Protein AF-A0A930YQ70-F1 (afdb_monomer_lite)

InterPro domains:
  IPR002477 Peptidoglycan binding-like [PF01471] (186-241)
  IPR036365 PGBD-like superfamily [SSF47090] (185-242)
  IPR036366 PGBD superfamily [G3DSA:1.10.101.10] (165-246)

Structure (mmCIF, N/CA/C/O backbone):
data_AF-A0A930YQ70-F1
#
_entry.id   AF-A0A930YQ70-F1
#
loop_
_atom_site.group_PDB
_atom_site.id
_atom_site.type_symbol
_atom_site.label_atom_id
_atom_site.label_alt_id
_atom_site.label_comp_id
_atom_site.label_asym_id
_atom_site.label_entity_id
_atom_site.label_seq_id
_atom_site.pdbx_PDB_ins_code
_atom_site.Cartn_x
_atom_site.Cartn_y
_atom_site.Cartn_z
_atom_site.occupancy
_atom_site.B_iso_or_equiv
_atom_site.auth_seq_id
_atom_site.auth_comp_id
_atom_site.auth_asym_id
_atom_site.auth_atom_id
_atom_site.pdbx_PDB_model_num
ATOM 1 N N . MET A 1 1 ? 47.018 10.222 -18.908 1.00 46.91 1 MET A N 1
ATOM 2 C CA . MET A 1 1 ? 46.097 10.939 -19.815 1.00 46.91 1 MET A CA 1
ATOM 3 C C . MET A 1 1 ? 45.373 11.990 -18.992 1.00 46.91 1 MET A C 1
ATOM 5 O O . MET A 1 1 ? 44.700 11.629 -18.038 1.00 46.91 1 MET A O 1
ATOM 9 N N . ARG A 1 2 ? 45.636 13.272 -19.270 1.00 40.91 2 ARG A N 1
ATOM 10 C CA . ARG A 1 2 ? 45.010 14.431 -18.616 1.00 40.91 2 ARG A CA 1
ATOM 11 C C . ARG A 1 2 ? 43.714 14.752 -19.357 1.00 40.91 2 ARG A C 1
ATOM 13 O O . ARG A 1 2 ? 43.752 14.833 -20.580 1.00 40.91 2 ARG A O 1
ATOM 20 N N . TRP A 1 3 ? 42.620 14.936 -18.628 1.00 45.03 3 TRP A N 1
ATOM 21 C CA . TRP A 1 3 ? 41.373 15.475 -19.163 1.00 45.03 3 TRP A CA 1
ATOM 22 C C . TRP A 1 3 ? 41.159 16.860 -18.563 1.00 45.03 3 TRP A C 1
ATOM 24 O O . TRP A 1 3 ? 41.039 17.005 -17.348 1.00 45.03 3 TRP A O 1
ATOM 34 N N . ASP A 1 4 ? 41.184 17.864 -19.436 1.00 54.84 4 ASP A N 1
ATOM 35 C CA . ASP A 1 4 ? 40.841 19.246 -19.127 1.00 54.84 4 ASP A CA 1
ATOM 36 C C . ASP A 1 4 ? 39.318 19.413 -19.106 1.00 54.84 4 ASP A C 1
ATOM 38 O O . ASP A 1 4 ? 38.607 18.971 -20.008 1.00 54.84 4 ASP A O 1
ATOM 42 N N . ALA A 1 5 ? 38.832 20.092 -18.070 1.00 49.44 5 ALA A N 1
ATOM 43 C CA . ALA A 1 5 ? 37.449 20.505 -17.898 1.00 49.44 5 ALA A CA 1
ATOM 44 C C . ALA A 1 5 ? 37.281 21.976 -18.305 1.00 49.44 5 ALA A C 1
ATOM 46 O O . ALA A 1 5 ? 37.883 22.833 -17.665 1.00 49.44 5 ALA A O 1
ATOM 47 N N . ARG A 1 6 ? 36.436 22.264 -19.308 1.00 51.97 6 ARG A N 1
ATOM 48 C CA . ARG A 1 6 ? 35.673 23.517 -19.559 1.00 51.97 6 ARG A CA 1
ATOM 49 C C . ARG A 1 6 ? 34.556 23.117 -20.540 1.00 51.97 6 ARG A C 1
ATOM 51 O O . ARG A 1 6 ? 34.864 22.496 -21.542 1.00 51.97 6 ARG A O 1
ATOM 58 N N . GLY A 1 7 ? 33.259 23.333 -20.361 1.00 39.34 7 GLY A N 1
ATOM 59 C CA . GLY A 1 7 ? 32.520 24.352 -19.635 1.00 39.34 7 GLY A CA 1
ATOM 60 C C . GLY A 1 7 ? 31.593 25.025 -20.650 1.00 39.34 7 GLY A C 1
ATOM 61 O O . GLY A 1 7 ? 32.061 25.828 -21.451 1.00 39.34 7 GLY A O 1
ATOM 62 N N . THR A 1 8 ? 30.295 24.709 -20.651 1.00 48.12 8 THR A N 1
ATOM 63 C CA . THR A 1 8 ? 29.261 25.597 -21.211 1.00 48.12 8 THR A CA 1
ATOM 64 C C . THR A 1 8 ? 27.931 25.320 -20.515 1.00 48.12 8 THR A C 1
ATOM 66 O O . THR A 1 8 ? 27.306 24.283 -20.703 1.00 48.12 8 THR A O 1
ATOM 69 N N . ILE A 1 9 ? 27.547 26.261 -19.657 1.00 42.97 9 ILE A N 1
ATOM 70 C CA . ILE A 1 9 ? 26.255 26.339 -18.981 1.00 42.97 9 ILE A CA 1
ATOM 71 C C . ILE A 1 9 ? 25.262 26.911 -19.997 1.00 42.97 9 ILE A C 1
ATOM 73 O O . ILE A 1 9 ? 25.438 28.043 -20.445 1.00 42.97 9 ILE A O 1
ATOM 77 N N . ALA A 1 10 ? 24.227 26.151 -20.350 1.00 44.50 10 ALA A N 1
ATOM 78 C CA . ALA A 1 10 ? 23.062 26.661 -21.065 1.00 44.50 10 ALA A CA 1
ATOM 79 C C . ALA A 1 10 ? 21.872 26.681 -20.097 1.00 44.50 10 ALA A C 1
ATOM 81 O O . ALA A 1 10 ? 21.291 25.647 -19.777 1.00 44.50 10 ALA A O 1
ATOM 82 N N . LEU A 1 11 ? 21.540 27.875 -19.603 1.00 45.81 11 LEU A N 1
ATOM 83 C CA . LEU A 1 11 ? 20.306 28.143 -18.869 1.00 45.81 11 LEU A CA 1
ATOM 84 C C . LEU A 1 11 ? 19.150 28.205 -19.873 1.00 45.81 11 LEU A C 1
ATOM 86 O O . LEU A 1 11 ? 18.985 29.203 -20.570 1.00 45.81 11 LEU A O 1
ATOM 90 N N . LEU A 1 12 ? 18.345 27.145 -19.938 1.00 43.00 12 LEU A N 1
ATOM 91 C CA . LEU A 1 12 ? 17.039 27.172 -20.592 1.00 43.00 12 LEU A CA 1
ATOM 92 C C . LEU A 1 12 ? 15.960 27.371 -19.528 1.00 43.00 12 LEU A C 1
ATOM 94 O O . LEU A 1 12 ? 15.544 26.443 -18.838 1.00 43.00 12 LEU A O 1
ATOM 98 N N . VAL A 1 13 ? 15.516 28.621 -19.410 1.00 46.00 13 VAL A N 1
ATOM 99 C CA . VAL A 1 13 ? 14.302 29.009 -18.692 1.00 46.00 13 VAL A CA 1
ATOM 100 C C . VAL A 1 13 ? 13.112 28.471 -19.484 1.00 46.00 13 VAL A C 1
ATOM 102 O O . VAL A 1 13 ? 12.793 28.987 -20.551 1.00 46.00 13 VAL A O 1
ATOM 105 N N . SER A 1 14 ? 12.463 27.427 -18.969 1.00 51.41 14 SER A N 1
ATOM 106 C CA . SER A 1 14 ? 11.185 26.938 -19.492 1.00 51.41 14 SER A CA 1
ATOM 107 C C . SER A 1 14 ? 10.095 27.238 -18.471 1.00 51.41 14 SER A C 1
ATOM 109 O O . SER A 1 14 ? 9.998 26.587 -17.435 1.00 51.41 14 SER A O 1
ATOM 111 N N . ALA A 1 15 ? 9.297 28.265 -18.760 1.00 47.62 15 ALA A N 1
ATOM 112 C CA . ALA A 1 15 ? 8.064 28.553 -18.047 1.00 47.62 15 ALA A CA 1
ATOM 113 C C . ALA A 1 15 ? 7.020 27.498 -18.433 1.00 47.62 15 ALA A C 1
ATOM 115 O O . ALA A 1 15 ? 6.545 27.478 -19.567 1.00 47.62 15 ALA A O 1
ATOM 116 N N . LEU A 1 16 ? 6.674 26.620 -17.492 1.00 43.03 16 LEU A N 1
ATOM 117 C CA . LEU A 1 16 ? 5.588 25.660 -17.649 1.00 43.03 16 LEU A CA 1
ATOM 118 C C . LEU A 1 16 ? 4.410 26.114 -16.787 1.00 43.03 16 LEU A C 1
ATOM 120 O O . LEU A 1 16 ? 4.391 25.963 -15.568 1.00 43.03 16 LEU A O 1
ATOM 124 N N . VAL A 1 17 ? 3.429 26.710 -17.463 1.00 50.06 17 VAL A N 1
ATOM 125 C CA . VAL A 1 17 ? 2.065 26.891 -16.965 1.00 50.06 17 VAL A CA 1
ATOM 126 C C . VAL A 1 17 ? 1.418 25.505 -16.977 1.00 50.06 17 VAL A C 1
ATOM 128 O O . VAL A 1 17 ? 0.970 25.027 -18.015 1.00 50.06 17 VAL A O 1
ATOM 131 N N . GLY A 1 18 ? 1.446 24.828 -15.831 1.00 36.41 18 GLY A N 1
ATOM 132 C CA . GLY A 1 18 ? 0.791 23.542 -15.608 1.00 36.41 18 GLY A CA 1
ATOM 133 C C . GLY A 1 18 ? -0.467 23.742 -14.776 1.00 36.41 18 GLY A C 1
ATOM 134 O O . GLY A 1 18 ? -0.393 24.019 -13.583 1.00 36.41 18 GLY A O 1
ATOM 135 N N . VAL A 1 19 ? -1.617 23.638 -15.431 1.00 42.19 19 VAL A N 1
ATOM 136 C CA . VAL A 1 19 ? -2.953 23.742 -14.844 1.00 42.19 19 VAL A CA 1
ATOM 137 C C . VAL A 1 19 ? -3.122 22.688 -13.745 1.00 42.19 19 VAL A C 1
ATOM 139 O O . VAL A 1 19 ? -3.002 21.490 -13.989 1.00 42.19 19 VAL A O 1
ATOM 142 N N . THR A 1 20 ? -3.418 23.138 -12.529 1.00 41.25 20 THR A N 1
ATOM 143 C CA . THR A 1 20 ? -3.820 22.295 -11.402 1.00 41.25 20 THR A CA 1
ATOM 144 C C . THR A 1 20 ? -5.144 21.599 -11.716 1.00 41.25 20 THR A C 1
ATOM 146 O O . THR A 1 20 ? -6.201 22.226 -11.676 1.00 41.25 20 THR A O 1
ATOM 149 N N . ALA A 1 21 ? -5.097 20.299 -11.992 1.00 43.12 21 ALA A N 1
ATOM 150 C CA . ALA A 1 21 ? -6.263 19.419 -11.989 1.00 43.12 21 ALA A CA 1
ATOM 151 C C . ALA A 1 21 ? -6.014 18.252 -11.023 1.00 43.12 21 ALA A C 1
ATOM 153 O O . ALA A 1 21 ? -5.932 17.094 -11.413 1.00 43.12 21 ALA A O 1
ATOM 154 N N . GLY A 1 22 ? -5.851 18.580 -9.740 1.00 32.97 22 GLY A N 1
ATOM 155 C CA . GLY A 1 22 ? -5.996 17.622 -8.650 1.00 32.97 22 GLY A CA 1
ATOM 156 C C . GLY A 1 22 ? -7.438 17.671 -8.167 1.00 32.97 22 GLY A C 1
ATOM 157 O O . GLY A 1 22 ? -7.793 18.540 -7.375 1.00 32.97 22 GLY A O 1
ATOM 158 N N . VAL A 1 23 ? -8.285 16.784 -8.685 1.00 33.97 23 VAL A N 1
ATOM 159 C CA . VAL A 1 23 ? -9.645 16.604 -8.169 1.00 33.97 23 VAL A CA 1
ATOM 160 C C . VAL A 1 23 ? -9.532 15.938 -6.802 1.00 33.97 23 VAL A C 1
ATOM 162 O O . VAL A 1 23 ? -9.259 14.745 -6.699 1.00 33.97 23 VAL A O 1
ATOM 165 N N . VAL A 1 24 ? -9.748 16.716 -5.744 1.00 36.84 24 VAL A N 1
ATOM 166 C CA . VAL A 1 24 ? -10.137 16.176 -4.441 1.00 36.84 24 VAL A CA 1
ATOM 167 C C . VAL A 1 24 ? -11.550 15.625 -4.613 1.00 36.84 24 VAL A C 1
ATOM 169 O O . VAL A 1 24 ? -12.506 16.386 -4.764 1.00 36.84 24 VAL A O 1
ATOM 172 N N . VAL A 1 25 ? -11.699 14.300 -4.630 1.00 43.16 25 VAL A N 1
ATOM 173 C CA . VAL A 1 25 ? -13.016 13.676 -4.476 1.00 43.16 25 VAL A CA 1
ATOM 174 C C . VAL A 1 25 ? -13.404 13.832 -3.013 1.00 43.16 25 VAL A C 1
ATOM 176 O O . VAL A 1 25 ? -12.947 13.098 -2.144 1.00 43.16 25 VAL A O 1
ATOM 179 N N . GLY A 1 26 ? -14.216 14.848 -2.750 1.00 48.53 26 GLY A N 1
ATOM 180 C CA . GLY A 1 26 ? -14.745 15.122 -1.426 1.00 48.53 26 GLY A CA 1
ATOM 181 C C . GLY A 1 26 ? -15.530 16.420 -1.404 1.00 48.53 26 GLY A C 1
ATOM 182 O O . GLY A 1 26 ? -15.103 17.343 -0.731 1.00 48.53 26 GLY A O 1
ATOM 183 N N . LEU A 1 27 ? -16.624 16.504 -2.173 1.00 38.38 27 LEU A N 1
ATOM 184 C CA . LEU A 1 27 ? -17.718 17.474 -1.999 1.00 38.38 27 LEU A CA 1
ATOM 185 C C . LEU A 1 27 ? -18.876 17.098 -2.940 1.00 38.38 27 LEU A C 1
ATOM 187 O O . LEU A 1 27 ? -18.885 17.445 -4.119 1.00 38.38 27 LEU A O 1
ATOM 191 N N . THR A 1 28 ? -19.873 16.380 -2.424 1.00 41.72 28 THR A N 1
ATOM 192 C CA . THR A 1 28 ? -21.192 16.286 -3.056 1.00 41.72 28 THR A CA 1
ATOM 193 C C . THR A 1 28 ? -21.934 17.595 -2.780 1.00 41.72 28 THR A C 1
ATOM 195 O O . THR A 1 28 ? -22.608 17.755 -1.765 1.00 41.72 28 THR A O 1
ATOM 198 N N . THR A 1 29 ? -21.778 18.584 -3.660 1.00 43.56 29 THR A N 1
ATOM 199 C CA . THR A 1 29 ? -22.620 19.783 -3.631 1.00 43.56 29 THR A CA 1
ATOM 200 C C . THR A 1 29 ? -24.026 19.399 -4.087 1.00 43.56 29 THR A C 1
ATOM 202 O O . THR A 1 29 ? -24.256 19.005 -5.229 1.00 43.56 29 THR A O 1
ATOM 205 N N . GLY A 1 30 ? -24.972 19.453 -3.149 1.00 36.38 30 GLY A N 1
ATOM 206 C CA . GLY A 1 30 ? -26.385 19.212 -3.406 1.00 36.38 30 GLY A CA 1
ATOM 207 C C . GLY A 1 30 ? -26.939 20.181 -4.449 1.00 36.38 30 GLY A C 1
ATOM 208 O O . GLY A 1 30 ? -26.676 21.384 -4.409 1.00 36.38 30 GLY A O 1
ATOM 209 N N . ALA A 1 31 ? -27.713 19.641 -5.387 1.00 49.72 31 ALA A N 1
ATOM 210 C CA . ALA A 1 31 ? -28.483 20.425 -6.337 1.00 49.72 31 ALA A CA 1
ATOM 211 C C . ALA A 1 31 ? -29.560 21.253 -5.603 1.00 49.72 31 ALA A C 1
ATOM 213 O O . ALA A 1 31 ? -30.239 20.720 -4.721 1.00 49.72 31 ALA A O 1
ATOM 214 N N . PRO A 1 32 ? -29.771 22.529 -5.971 1.00 57.25 32 PRO A N 1
ATOM 215 C CA . PRO A 1 32 ? -30.906 23.302 -5.500 1.00 57.25 32 PRO A CA 1
ATOM 216 C C . PRO A 1 32 ? -32.100 23.069 -6.435 1.00 57.25 32 PRO A C 1
ATOM 218 O O . PRO A 1 32 ? -32.040 23.407 -7.615 1.00 57.25 32 PRO A O 1
ATOM 221 N N . GLY A 1 33 ? -33.206 22.528 -5.922 1.00 46.25 33 GLY A N 1
ATOM 222 C CA . GLY A 1 33 ? -34.482 22.592 -6.639 1.00 46.25 33 GLY A CA 1
ATOM 223 C C . GLY A 1 33 ? -35.463 21.479 -6.305 1.00 46.25 33 GLY A C 1
ATOM 224 O O . GLY A 1 33 ? -35.326 20.365 -6.796 1.00 46.25 33 GLY A O 1
ATOM 225 N N . GLY A 1 34 ? -36.495 21.816 -5.530 1.00 44.81 34 GLY A N 1
ATOM 226 C CA . GLY A 1 34 ? -37.676 20.971 -5.349 1.00 44.81 34 GLY A CA 1
ATOM 227 C C . GLY A 1 34 ? -38.256 21.076 -3.948 1.00 44.81 34 GLY A C 1
ATOM 228 O O . GLY A 1 34 ? -38.038 20.202 -3.118 1.00 44.81 34 GLY A O 1
ATOM 229 N N . ALA A 1 35 ? -38.962 22.173 -3.673 1.00 52.91 35 ALA A N 1
ATOM 230 C CA . ALA A 1 35 ? -39.715 22.359 -2.443 1.00 52.91 35 ALA A CA 1
ATOM 231 C C . ALA A 1 35 ? -40.948 21.442 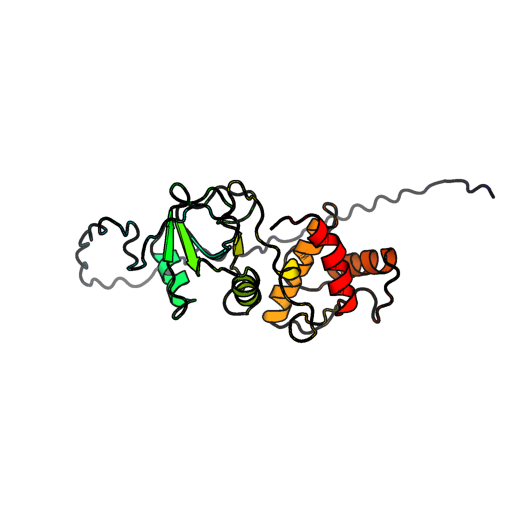-2.441 1.00 52.91 35 ALA A C 1
ATOM 233 O O . ALA A 1 35 ? -42.012 21.847 -2.894 1.00 52.91 35 ALA A O 1
ATOM 234 N N . ASP A 1 36 ? -40.800 20.233 -1.902 1.00 52.59 36 ASP A N 1
ATOM 235 C CA . ASP A 1 36 ? -41.924 19.407 -1.467 1.00 52.59 36 ASP A CA 1
ATOM 236 C C . ASP A 1 36 ? -41.884 19.263 0.056 1.00 52.59 36 ASP A C 1
ATOM 238 O O . ASP A 1 36 ? -41.048 18.574 0.641 1.00 52.59 36 ASP A O 1
ATOM 242 N N . ALA A 1 37 ? -42.817 19.956 0.707 1.00 63.81 37 ALA A N 1
ATOM 243 C CA . ALA A 1 37 ? -43.085 19.858 2.129 1.00 63.81 37 ALA A CA 1
ATOM 244 C C . ALA A 1 37 ? -43.528 18.429 2.481 1.00 63.81 37 ALA A C 1
ATOM 246 O O . ALA A 1 37 ? -44.681 18.050 2.256 1.00 63.81 37 ALA A O 1
ATOM 247 N N . ARG A 1 38 ? -42.631 17.617 3.054 1.00 50.16 38 ARG A N 1
ATOM 248 C CA . ARG A 1 38 ? -43.022 16.317 3.608 1.00 50.16 38 ARG A CA 1
ATOM 249 C C . ARG A 1 38 ? -42.170 15.887 4.802 1.00 50.16 38 ARG A C 1
ATOM 251 O O . ARG A 1 38 ? -41.101 15.319 4.650 1.00 50.16 38 ARG A O 1
ATOM 258 N N . LYS A 1 39 ? -42.793 16.079 5.971 1.00 46.78 39 LYS A N 1
ATOM 259 C CA . LYS A 1 39 ? -42.693 15.286 7.204 1.00 46.78 39 LYS A CA 1
ATOM 260 C C . LYS A 1 39 ? -41.295 15.224 7.828 1.00 46.78 39 LYS A C 1
ATOM 262 O O . LYS A 1 39 ? -40.519 14.339 7.495 1.00 46.78 39 LYS A O 1
ATOM 267 N N . ASP A 1 40 ? -41.057 16.112 8.795 1.00 54.78 40 ASP A N 1
ATOM 268 C CA . ASP A 1 40 ? -39.921 16.062 9.720 1.00 54.78 40 ASP A CA 1
ATOM 269 C C . ASP A 1 40 ? -39.745 14.636 10.268 1.00 54.78 40 ASP A C 1
ATOM 271 O O . ASP A 1 40 ? -40.578 14.178 11.066 1.00 54.78 40 ASP A O 1
ATOM 275 N N . PRO A 1 41 ? -38.699 13.893 9.861 1.00 56.59 41 PRO A N 1
ATOM 276 C CA . PRO A 1 41 ? -38.321 12.716 10.603 1.00 56.59 41 PRO A CA 1
ATOM 277 C C . PRO A 1 41 ? -37.742 13.244 11.908 1.00 56.59 41 PRO A C 1
ATOM 279 O O . PRO A 1 41 ? -36.707 13.904 11.927 1.00 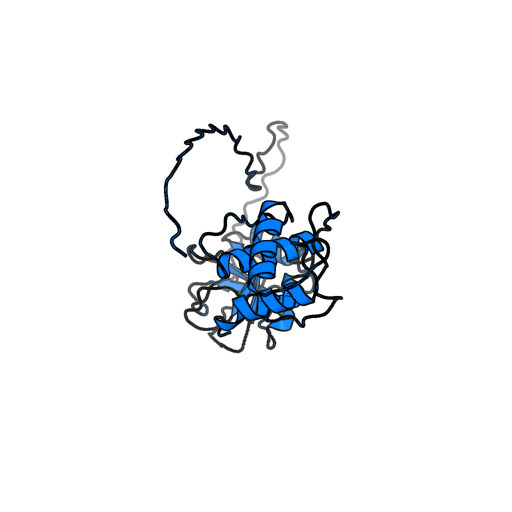56.59 41 PRO A O 1
ATOM 282 N N . SER A 1 42 ? -38.485 13.012 12.987 1.00 49.75 42 SER A N 1
ATOM 283 C CA . SER A 1 42 ? -38.061 13.242 14.359 1.00 49.75 42 SER A CA 1
ATOM 284 C C . SER A 1 42 ? -36.580 12.882 14.493 1.00 49.75 42 SER A C 1
ATOM 286 O O . SER A 1 42 ? -36.219 11.710 14.366 1.00 49.75 42 SER A O 1
ATOM 288 N N . SER A 1 43 ? -35.735 13.899 14.690 1.00 53.06 43 SER A N 1
ATOM 289 C CA . SER A 1 43 ? -34.335 13.760 15.084 1.00 53.06 43 SER A CA 1
ATOM 290 C C . SER A 1 43 ? -34.305 13.144 16.477 1.00 53.06 43 SER A C 1
ATOM 292 O O . SER A 1 43 ? -34.085 13.818 17.482 1.00 53.06 43 SER A O 1
ATOM 294 N N . GLY A 1 44 ? -34.607 11.850 16.544 1.00 54.03 44 GLY A N 1
ATOM 295 C CA . GLY A 1 44 ? -34.310 11.025 17.690 1.00 54.03 44 GLY A CA 1
ATOM 296 C C . GLY A 1 44 ? -32.804 11.056 17.833 1.00 54.03 44 GLY A C 1
ATOM 297 O O . GLY A 1 44 ? -32.097 10.450 17.033 1.00 54.03 44 GLY A O 1
ATOM 298 N N . SER A 1 45 ? -32.328 11.825 18.808 1.00 55.31 45 SER A N 1
ATOM 299 C CA . SER A 1 45 ? -30.947 11.789 19.260 1.00 55.31 45 SER A CA 1
ATOM 300 C C . SER A 1 45 ? -30.699 10.366 19.750 1.00 55.31 45 SER A C 1
ATOM 302 O O . SER A 1 45 ? -31.030 10.018 20.882 1.00 55.31 45 SER A O 1
ATOM 304 N N . THR A 1 46 ? -30.253 9.493 18.849 1.00 59.38 46 THR A N 1
ATOM 305 C CA . THR A 1 46 ? -29.787 8.159 19.196 1.00 59.38 46 THR A CA 1
ATOM 306 C C . THR A 1 46 ? -28.534 8.378 20.012 1.00 59.38 46 THR A C 1
ATOM 308 O O . THR A 1 46 ? -27.469 8.646 19.463 1.00 59.38 46 THR A O 1
ATOM 311 N N . THR A 1 47 ? -28.687 8.348 21.332 1.00 65.44 47 THR A N 1
ATOM 312 C CA . THR A 1 47 ? -27.581 8.284 22.275 1.00 65.44 47 THR A CA 1
ATOM 313 C C . THR A 1 47 ? -26.701 7.119 21.848 1.00 65.44 47 THR A C 1
ATOM 315 O O . THR A 1 47 ? -27.133 5.966 21.913 1.00 65.44 47 THR A O 1
ATOM 318 N N . SER A 1 48 ? -25.504 7.424 21.341 1.00 71.00 48 SER A N 1
ATOM 319 C CA . SER A 1 48 ? -24.511 6.420 20.972 1.00 71.00 48 SER A CA 1
ATOM 320 C C . SER A 1 48 ? -24.349 5.439 22.129 1.00 71.00 48 SER A C 1
ATOM 322 O O . SER A 1 48 ? -24.237 5.850 23.289 1.00 71.00 48 SER A O 1
ATOM 324 N N . ALA A 1 49 ? -24.394 4.141 21.829 1.00 76.38 49 ALA A N 1
ATOM 325 C CA . ALA A 1 49 ? -24.222 3.125 22.853 1.00 76.38 49 ALA A CA 1
ATOM 326 C C . ALA A 1 49 ? -22.836 3.299 23.507 1.00 76.38 49 ALA A C 1
ATOM 328 O O . ALA A 1 49 ? -21.869 3.593 22.796 1.00 76.38 49 ALA A O 1
ATOM 329 N N . PRO A 1 50 ? -22.702 3.118 24.833 1.00 77.06 50 PRO A N 1
ATOM 330 C CA . PRO A 1 50 ? -21.400 3.109 25.494 1.00 77.06 50 PRO A CA 1
ATOM 331 C C . PRO A 1 50 ? -20.520 2.016 24.863 1.00 77.06 50 PRO A C 1
ATOM 333 O O . PRO A 1 50 ? -20.750 0.833 25.094 1.00 77.06 50 PRO A O 1
ATOM 336 N N . GLY A 1 51 ? -19.570 2.402 24.006 1.00 87.75 51 GLY A N 1
ATOM 337 C CA . GLY A 1 51 ? -18.714 1.481 23.243 1.00 87.75 51 GLY A CA 1
ATOM 338 C C . GLY A 1 51 ? -18.828 1.569 21.715 1.00 87.75 51 GLY A C 1
ATOM 339 O O . GLY A 1 51 ? -17.999 0.985 21.032 1.00 87.75 51 GLY A O 1
ATOM 340 N N . ASP A 1 52 ? -19.787 2.321 21.169 1.00 92.38 52 ASP A N 1
ATOM 341 C CA . ASP A 1 52 ? -19.859 2.643 19.734 1.00 92.38 52 ASP A CA 1
ATOM 342 C C . ASP A 1 52 ? -20.087 4.154 19.555 1.00 92.38 52 ASP A C 1
ATOM 344 O O . ASP A 1 52 ? -21.200 4.582 19.234 1.00 92.38 52 ASP A O 1
ATOM 348 N N . PRO A 1 53 ? -19.065 4.998 19.815 1.00 94.38 53 PRO A N 1
ATOM 349 C CA . PRO A 1 53 ? -19.178 6.454 19.697 1.00 94.38 53 PRO A CA 1
ATOM 350 C C . PRO A 1 53 ? -19.679 6.924 18.326 1.00 94.38 53 PRO A C 1
ATOM 352 O O . PRO A 1 53 ? -20.330 7.966 18.244 1.00 94.38 53 PRO A O 1
ATOM 355 N N . LEU A 1 54 ? -19.424 6.150 17.267 1.00 94.56 54 LEU A N 1
ATOM 356 C CA . LEU A 1 54 ? -19.804 6.492 15.897 1.00 94.56 54 LEU A CA 1
ATOM 357 C C . LEU A 1 54 ? -21.182 5.939 15.497 1.00 94.56 54 LEU A C 1
ATOM 359 O O . LEU A 1 54 ? -21.694 6.296 14.435 1.00 94.56 54 LEU A O 1
ATOM 363 N N . GLY A 1 55 ? -21.804 5.100 16.331 1.00 93.75 55 GLY A N 1
ATOM 364 C CA . GLY A 1 55 ? -23.106 4.486 16.066 1.00 93.75 55 GLY A CA 1
ATOM 365 C C . GLY A 1 55 ? -23.132 3.680 14.764 1.00 93.75 55 GLY A C 1
ATOM 366 O O . GLY A 1 55 ? -24.149 3.682 14.062 1.00 93.75 55 GLY A O 1
ATOM 367 N N . ALA A 1 56 ? -22.004 3.070 14.392 1.00 90.94 56 ALA A N 1
ATOM 368 C CA . ALA A 1 56 ? -21.831 2.370 13.121 1.00 90.94 56 ALA A CA 1
ATOM 369 C C . ALA A 1 56 ? -22.259 0.893 13.183 1.00 90.94 56 ALA A C 1
ATOM 371 O O . ALA A 1 56 ? -22.353 0.226 12.149 1.00 90.94 56 ALA A O 1
ATOM 372 N N . GLY A 1 57 ? -22.510 0.351 14.380 1.00 93.38 57 GLY A N 1
ATOM 373 C CA . GLY A 1 57 ? -22.763 -1.079 14.561 1.00 93.38 57 GLY A CA 1
ATOM 374 C C . GLY A 1 57 ? -21.567 -1.933 14.125 1.00 93.38 57 GLY A C 1
ATOM 375 O O . GLY A 1 57 ? -21.741 -3.050 13.633 1.00 93.38 57 GLY A O 1
ATOM 376 N N . VAL A 1 58 ? -20.366 -1.368 14.246 1.00 94.81 58 VAL A N 1
ATOM 377 C CA . VAL A 1 58 ? -19.070 -2.019 14.042 1.00 94.81 58 VAL A CA 1
ATOM 378 C C . VAL A 1 58 ? -18.413 -2.120 15.424 1.00 94.81 58 VAL A C 1
ATOM 380 O O . VAL A 1 58 ? -18.572 -1.197 16.216 1.00 94.81 58 VAL A O 1
ATOM 383 N N . PRO A 1 59 ? -17.711 -3.206 15.779 1.00 96.56 59 PRO A N 1
ATOM 384 C CA . PRO A 1 59 ? -17.046 -3.281 17.078 1.00 96.56 59 PRO A CA 1
ATOM 385 C C . PRO A 1 59 ? -15.885 -2.279 17.196 1.00 96.56 59 PRO A C 1
ATOM 387 O O . PRO A 1 59 ? -14.976 -2.297 16.361 1.00 96.56 59 PRO A O 1
ATOM 390 N N . LEU A 1 60 ? -15.888 -1.462 18.257 1.00 97.50 60 LEU A N 1
ATOM 391 C CA . LEU A 1 60 ? -14.721 -0.690 18.694 1.00 97.50 60 LEU A CA 1
ATOM 392 C C . LEU A 1 60 ? -13.775 -1.612 19.477 1.00 97.50 60 LEU A C 1
ATOM 394 O O . LEU A 1 60 ? -14.102 -2.055 20.578 1.00 97.50 60 LEU A O 1
ATOM 398 N N . VAL A 1 61 ? -12.609 -1.912 18.910 1.00 98.00 61 VAL A N 1
ATOM 399 C CA . VAL A 1 61 ? -11.596 -2.802 19.490 1.00 98.00 61 VAL A CA 1
ATOM 400 C C . VAL A 1 61 ? -10.225 -2.150 19.352 1.00 98.00 61 VAL A C 1
ATOM 402 O O . VAL A 1 61 ? -9.592 -2.247 18.298 1.00 98.00 61 VAL A O 1
ATOM 405 N N . ASN A 1 62 ? -9.779 -1.505 20.431 1.00 98.06 62 ASN A N 1
ATOM 406 C CA . ASN A 1 62 ? -8.430 -0.956 20.544 1.00 98.06 62 ASN A CA 1
ATOM 407 C C . ASN A 1 62 ? -7.392 -2.081 20.626 1.00 98.06 62 ASN A C 1
ATOM 409 O O . ASN A 1 62 ? -7.668 -3.152 21.170 1.00 98.06 62 ASN A O 1
ATOM 413 N N . LEU A 1 63 ? -6.213 -1.840 20.059 1.00 98.19 63 LEU A N 1
ATOM 414 C CA . LEU A 1 63 ? -5.170 -2.853 19.910 1.00 98.19 63 LEU A CA 1
ATOM 415 C C . LEU A 1 63 ? -3.985 -2.557 20.822 1.00 98.19 63 LEU A C 1
ATOM 417 O O . LEU A 1 63 ? -3.419 -1.469 20.754 1.00 98.19 63 LEU A O 1
ATOM 421 N N . ASP A 1 64 ? -3.563 -3.544 21.608 1.00 98.19 64 ASP A N 1
ATOM 422 C CA . ASP A 1 64 ? -2.278 -3.501 22.303 1.00 98.19 64 ASP A CA 1
ATOM 423 C C . ASP A 1 64 ? -1.115 -3.632 21.309 1.00 98.19 64 ASP A C 1
ATOM 425 O O . ASP A 1 64 ? -1.251 -4.210 20.226 1.00 98.19 64 ASP A O 1
ATOM 429 N N . CYS A 1 65 ? 0.060 -3.127 21.686 1.00 98.19 65 CYS A N 1
ATOM 430 C CA . CYS A 1 65 ? 1.254 -3.328 20.875 1.00 98.19 65 CYS A CA 1
ATOM 431 C C . CYS A 1 65 ? 1.711 -4.791 20.897 1.00 98.19 65 CYS A C 1
ATOM 433 O O . CYS A 1 65 ? 1.915 -5.389 21.954 1.00 98.19 65 CYS A O 1
ATOM 435 N N . ASN A 1 66 ? 1.944 -5.342 19.710 1.00 96.50 66 ASN A N 1
ATOM 436 C CA . ASN A 1 66 ? 2.534 -6.649 19.485 1.00 96.50 66 ASN A CA 1
ATOM 437 C C . ASN A 1 66 ? 3.325 -6.617 18.171 1.00 96.50 66 ASN A C 1
ATOM 439 O O . ASN A 1 66 ? 2.741 -6.664 17.093 1.00 96.50 66 ASN A O 1
ATOM 443 N N . ALA A 1 67 ? 4.655 -6.556 18.260 1.00 91.75 67 ALA A N 1
ATOM 444 C CA . ALA A 1 67 ? 5.521 -6.400 17.089 1.00 91.75 67 ALA A CA 1
ATOM 445 C C . ALA A 1 67 ? 5.374 -7.528 16.047 1.00 91.75 67 ALA A C 1
ATOM 447 O O . ALA A 1 67 ? 5.650 -7.307 14.877 1.00 91.75 67 ALA A O 1
ATOM 448 N N . ASN A 1 68 ? 4.874 -8.702 16.447 1.00 93.62 68 ASN A N 1
ATOM 449 C CA . ASN A 1 68 ? 4.675 -9.849 15.557 1.00 93.62 68 ASN A CA 1
ATOM 450 C C . ASN A 1 68 ? 3.293 -9.861 14.886 1.00 93.62 68 ASN A C 1
ATOM 452 O O . ASN A 1 68 ? 2.898 -10.878 14.320 1.00 93.62 68 ASN A O 1
ATOM 456 N N . LYS A 1 69 ? 2.505 -8.792 15.029 1.00 97.50 69 LYS A N 1
ATOM 457 C CA . LYS A 1 69 ? 1.163 -8.689 14.457 1.00 97.50 69 LYS A CA 1
ATOM 458 C C . LYS A 1 69 ? 1.081 -7.490 13.532 1.00 97.50 69 LYS A C 1
ATOM 460 O O . LYS A 1 69 ? 1.641 -6.427 13.800 1.00 97.50 69 LYS A O 1
ATOM 465 N N . THR A 1 70 ? 0.311 -7.655 12.470 1.00 98.12 70 THR A N 1
ATOM 466 C CA . THR A 1 70 ? 0.004 -6.582 11.523 1.00 98.12 70 THR A CA 1
ATOM 467 C C . THR A 1 70 ? -1.498 -6.395 11.383 1.00 98.12 70 THR A C 1
ATOM 469 O O . THR A 1 70 ? -2.287 -7.273 11.729 1.00 98.12 70 THR A O 1
ATOM 472 N N . ILE A 1 71 ? -1.914 -5.234 10.894 1.00 98.31 71 ILE A N 1
ATOM 473 C CA . ILE A 1 71 ? -3.299 -4.954 10.513 1.00 98.31 71 ILE A CA 1
ATOM 474 C C . ILE A 1 71 ? -3.340 -4.390 9.100 1.00 98.31 71 ILE A C 1
ATOM 476 O O . ILE A 1 71 ? -2.393 -3.738 8.656 1.00 98.31 71 ILE A O 1
ATOM 480 N N . LEU A 1 72 ? -4.466 -4.596 8.419 1.00 98.19 72 LEU A N 1
ATOM 481 C CA . LEU A 1 72 ? -4.780 -3.883 7.187 1.00 98.19 72 LEU A CA 1
ATOM 482 C C . LEU A 1 72 ? -5.711 -2.723 7.528 1.00 98.19 72 LEU A C 1
ATOM 484 O O . LEU A 1 72 ? -6.875 -2.939 7.862 1.00 98.19 72 LEU A O 1
ATOM 488 N N . VAL A 1 73 ? -5.212 -1.496 7.439 1.00 98.00 73 VAL A N 1
ATOM 489 C CA . VAL A 1 73 ? -6.028 -0.290 7.567 1.00 98.00 73 VAL A CA 1
ATOM 490 C C . VAL A 1 73 ? -6.824 -0.095 6.283 1.00 98.00 73 VAL A C 1
ATOM 492 O O . VAL A 1 73 ? -6.252 0.150 5.222 1.00 98.00 73 VAL A O 1
ATOM 495 N N . VAL A 1 74 ? -8.149 -0.181 6.387 1.00 97.19 74 VAL A N 1
ATOM 496 C CA . VAL A 1 74 ? -9.084 -0.091 5.250 1.00 97.19 74 VAL A CA 1
ATOM 497 C C . VAL A 1 74 ? -9.869 1.224 5.219 1.00 97.19 74 VAL A C 1
ATOM 499 O O . VAL A 1 74 ? -10.624 1.475 4.283 1.00 97.19 74 VAL A O 1
ATOM 502 N N . GLY A 1 75 ? -9.680 2.088 6.217 1.00 95.75 75 GLY A N 1
ATOM 503 C CA . GLY A 1 75 ? -10.234 3.438 6.245 1.00 95.75 75 GLY A CA 1
ATOM 504 C C . GLY A 1 75 ? -9.904 4.165 7.545 1.00 95.75 75 GLY A C 1
ATOM 505 O O . GLY A 1 75 ? -9.528 3.545 8.533 1.00 95.75 75 GLY A O 1
ATOM 506 N N . PHE A 1 76 ? -10.060 5.484 7.561 1.00 96.38 76 PHE A N 1
ATOM 507 C CA . PHE A 1 76 ? -9.902 6.306 8.760 1.00 96.38 76 PHE A CA 1
ATOM 508 C C . PHE A 1 76 ? -10.787 7.554 8.672 1.00 96.38 76 PHE A C 1
ATOM 510 O O . PHE A 1 76 ? -11.139 7.996 7.577 1.00 96.38 76 PHE A O 1
ATOM 517 N N . GLY A 1 77 ? -11.157 8.122 9.819 1.00 94.94 77 GLY A N 1
ATOM 518 C CA . GLY A 1 77 ? -11.997 9.317 9.890 1.00 94.94 77 GLY A CA 1
ATOM 519 C C . GLY A 1 77 ? -12.676 9.489 11.247 1.00 94.94 77 GLY A C 1
ATOM 520 O O . GLY A 1 77 ? -12.363 8.791 12.203 1.00 94.94 77 GLY A O 1
ATOM 521 N N . GLU A 1 78 ? -13.619 10.428 11.330 1.00 95.56 78 GLU A N 1
ATOM 522 C CA . GLU A 1 78 ? -14.337 10.764 12.579 1.00 95.56 78 GLU A CA 1
ATOM 523 C C . GLU A 1 78 ? -15.858 10.627 12.457 1.00 95.56 78 GLU A C 1
ATOM 525 O O . GLU A 1 78 ? -16.610 10.980 13.360 1.00 95.56 78 GLU A O 1
ATOM 530 N N . THR A 1 79 ? -16.334 10.144 11.312 1.00 95.75 79 THR A N 1
ATOM 531 C CA . THR A 1 79 ? -17.758 10.087 10.988 1.00 95.75 79 THR A CA 1
ATOM 532 C C . THR A 1 79 ? -18.226 8.655 10.805 1.00 95.75 79 THR A C 1
ATOM 534 O O . THR A 1 79 ? -17.506 7.793 10.318 1.00 95.75 79 THR A O 1
ATOM 537 N N . ARG A 1 80 ? -19.497 8.390 11.086 1.00 95.69 80 ARG A N 1
ATOM 538 C CA . ARG A 1 80 ? -20.100 7.096 10.756 1.00 95.69 80 ARG A CA 1
ATOM 539 C C . ARG A 1 80 ? -19.914 6.700 9.281 1.00 95.69 80 ARG A C 1
ATOM 541 O O . ARG A 1 80 ? -19.682 5.535 8.979 1.00 95.69 80 ARG A O 1
ATOM 548 N N . GLY A 1 81 ? -19.958 7.677 8.372 1.00 94.25 81 GLY A N 1
ATOM 549 C CA . GLY A 1 81 ? -19.868 7.442 6.931 1.00 94.25 81 GLY A CA 1
ATOM 550 C C . GLY A 1 81 ? -18.568 6.767 6.483 1.00 94.25 81 GLY A C 1
ATOM 551 O O . GLY A 1 81 ? -18.606 5.957 5.559 1.00 94.25 81 GLY A O 1
ATOM 552 N N . PHE A 1 82 ? -17.425 7.029 7.136 1.00 93.94 82 PHE A N 1
ATOM 553 C CA . PHE A 1 82 ? -16.191 6.320 6.769 1.00 93.94 82 PHE A CA 1
ATOM 554 C C . PHE A 1 82 ? -16.248 4.840 7.180 1.00 93.94 82 PHE A C 1
ATOM 556 O O . PHE A 1 82 ? -15.767 3.992 6.430 1.00 93.94 82 PHE A O 1
ATOM 563 N N . LEU A 1 83 ? -16.866 4.519 8.326 1.00 95.56 83 LEU A N 1
ATOM 564 C CA . LEU A 1 83 ? -17.055 3.134 8.770 1.00 95.56 83 LEU A CA 1
ATOM 565 C C . LEU A 1 83 ? -18.038 2.382 7.882 1.00 95.56 83 LEU A C 1
ATOM 567 O O . LEU A 1 83 ? -17.772 1.236 7.528 1.00 95.56 83 LEU A O 1
ATOM 571 N N . ASP A 1 84 ? -19.132 3.029 7.481 1.00 95.94 84 ASP A N 1
ATOM 572 C CA . ASP A 1 84 ? -20.099 2.438 6.554 1.00 95.94 84 ASP A CA 1
ATOM 573 C C . ASP A 1 84 ? -19.430 2.118 5.202 1.00 95.94 84 ASP A C 1
ATOM 575 O O . ASP A 1 84 ? -19.612 1.022 4.668 1.00 95.94 84 ASP A O 1
ATOM 579 N N . ASN A 1 85 ? -18.574 3.016 4.695 1.00 95.12 85 ASN A N 1
ATOM 580 C CA . ASN A 1 85 ? -17.774 2.768 3.491 1.00 95.12 85 ASN A CA 1
ATOM 581 C C . ASN A 1 85 ? -16.791 1.603 3.677 1.00 95.12 85 ASN A C 1
ATOM 583 O O . ASN A 1 85 ? -16.742 0.708 2.834 1.00 95.12 85 ASN A O 1
ATOM 587 N N . ALA A 1 86 ? -16.038 1.580 4.782 1.00 95.81 86 ALA A N 1
ATOM 588 C CA . ALA A 1 86 ? -15.097 0.501 5.076 1.00 95.81 86 ALA A CA 1
ATOM 589 C C . ALA A 1 86 ? -15.813 -0.854 5.170 1.00 95.81 86 ALA A C 1
ATOM 591 O O . ALA A 1 86 ? -15.382 -1.824 4.554 1.00 95.81 86 ALA A O 1
ATOM 592 N N . LYS A 1 87 ? -16.949 -0.916 5.869 1.00 95.75 87 LYS A N 1
ATOM 593 C CA . LYS A 1 87 ? -17.781 -2.118 5.986 1.00 95.75 87 LYS A CA 1
ATOM 594 C C . LYS A 1 87 ? -18.328 -2.572 4.634 1.00 95.75 87 LYS A C 1
ATOM 596 O O . LYS A 1 87 ? -18.246 -3.752 4.316 1.00 95.75 87 LYS A O 1
ATOM 601 N N . SER A 1 88 ? -18.856 -1.650 3.828 1.00 95.31 88 SER A N 1
ATOM 602 C CA . SER A 1 88 ? -19.404 -1.979 2.508 1.00 95.31 88 SER A CA 1
ATOM 603 C C . SER A 1 88 ? -18.336 -2.482 1.536 1.00 95.31 88 SER A C 1
ATOM 605 O O . SER A 1 88 ? -18.642 -3.324 0.698 1.00 95.31 88 SER A O 1
ATOM 607 N N . ALA A 1 89 ? -17.108 -1.971 1.632 1.00 94.38 89 ALA A N 1
ATOM 608 C CA . ALA A 1 89 ? -15.983 -2.422 0.816 1.00 94.38 89 ALA A CA 1
ATOM 609 C C . ALA A 1 89 ? -15.381 -3.756 1.300 1.00 94.38 89 ALA A C 1
ATOM 611 O O . ALA A 1 89 ? -14.579 -4.353 0.592 1.00 94.38 89 ALA A O 1
ATOM 612 N N . ASN A 1 90 ? -15.753 -4.225 2.496 1.00 95.62 90 ASN A N 1
ATOM 613 C CA . ASN A 1 90 ? -15.191 -5.414 3.139 1.00 95.62 90 ASN A CA 1
ATOM 614 C C . ASN A 1 90 ? -16.300 -6.267 3.795 1.00 95.62 90 ASN A C 1
ATOM 616 O O . ASN A 1 90 ? -16.259 -6.486 5.012 1.00 95.62 90 ASN A O 1
ATOM 620 N N . PRO A 1 91 ? -17.307 -6.740 3.034 1.00 93.62 91 PRO A N 1
ATOM 621 C CA . PRO A 1 91 ? -18.496 -7.385 3.600 1.00 93.62 91 PRO A CA 1
ATOM 622 C C . PRO A 1 91 ? -18.172 -8.643 4.419 1.00 93.62 91 PRO A C 1
ATOM 624 O O . PRO A 1 91 ? -18.812 -8.884 5.442 1.00 93.62 91 PRO A O 1
ATOM 627 N N . ASP A 1 92 ? -17.138 -9.386 4.019 1.00 91.94 92 ASP A N 1
ATOM 628 C CA . ASP A 1 92 ? -16.739 -10.650 4.646 1.00 91.94 92 ASP A CA 1
ATOM 629 C C . ASP A 1 92 ? -15.533 -10.505 5.590 1.00 91.94 92 ASP A C 1
ATOM 631 O O . ASP A 1 92 ? -15.183 -11.436 6.312 1.00 91.94 92 ASP A O 1
ATOM 635 N N . GLY A 1 93 ? -14.889 -9.332 5.617 1.00 83.69 93 GLY A N 1
ATOM 636 C CA . GLY A 1 93 ? -13.606 -9.135 6.303 1.00 83.69 93 GLY A CA 1
ATOM 637 C C . GLY A 1 93 ? -13.701 -9.013 7.826 1.00 83.69 93 GLY A C 1
ATOM 638 O O . GLY A 1 93 ? -12.678 -8.981 8.506 1.00 83.69 93 GLY A O 1
ATOM 639 N N . GLY A 1 94 ? -14.913 -8.909 8.382 1.00 94.69 94 GLY A N 1
ATOM 640 C CA . GLY A 1 94 ? -15.097 -8.692 9.818 1.00 94.69 94 GLY A CA 1
ATOM 641 C C . GLY A 1 94 ? -14.478 -7.374 10.288 1.00 94.69 94 GLY A C 1
ATOM 642 O O . GLY A 1 94 ? -13.746 -7.363 11.278 1.00 94.69 94 GLY A O 1
ATOM 643 N N . VAL A 1 95 ? -14.756 -6.281 9.559 1.00 97.62 95 VAL A N 1
ATOM 644 C CA . VAL A 1 95 ? -14.256 -4.932 9.869 1.00 97.62 95 VAL A CA 1
ATOM 645 C C . VAL A 1 95 ? -14.494 -4.602 11.338 1.00 97.62 95 VAL A C 1
ATOM 647 O O . VAL A 1 95 ? -15.601 -4.756 11.858 1.00 97.62 95 VAL A O 1
ATOM 650 N N . LYS A 1 96 ? -13.441 -4.114 11.984 1.00 98.06 96 LYS A N 1
ATOM 651 C CA . LYS A 1 96 ? -13.468 -3.496 13.311 1.00 98.06 96 LYS A CA 1
ATOM 652 C C . LYS A 1 96 ? -12.981 -2.067 13.161 1.00 98.06 96 LYS A C 1
ATOM 654 O O . LYS A 1 96 ? -12.445 -1.689 12.116 1.00 98.06 96 LYS A O 1
ATOM 659 N N . TYR A 1 97 ? -13.129 -1.276 14.208 1.00 98.19 97 TYR A N 1
ATOM 660 C CA . TYR A 1 97 ? -12.446 0.004 14.266 1.00 98.19 97 TYR A CA 1
ATOM 661 C C . TYR A 1 97 ? -11.817 0.236 15.628 1.00 98.19 97 TYR A C 1
ATOM 663 O O . TYR A 1 97 ? -12.159 -0.433 16.598 1.00 98.19 97 TYR A O 1
ATOM 671 N N . LEU A 1 98 ? -10.854 1.142 15.682 1.00 98.12 98 LEU A N 1
ATOM 672 C CA . LEU A 1 98 ? -10.134 1.506 16.895 1.00 98.12 98 LEU A CA 1
ATOM 673 C C . LEU A 1 98 ? -10.044 3.019 17.027 1.00 98.12 98 LEU A C 1
ATOM 675 O O . LEU A 1 98 ? -10.176 3.744 16.039 1.00 98.12 98 LEU A O 1
ATOM 679 N N . GLU A 1 99 ? -9.799 3.474 18.248 1.00 97.94 99 GLU A N 1
ATOM 680 C CA . GLU A 1 99 ? -9.379 4.834 18.554 1.00 97.94 99 GLU A CA 1
ATOM 681 C C . GLU A 1 99 ? -7.856 4.845 18.691 1.00 97.94 99 GLU A C 1
ATOM 683 O O . GLU A 1 99 ? -7.287 4.107 19.504 1.00 97.94 99 GLU A O 1
ATOM 688 N N . THR A 1 100 ? -7.177 5.656 17.882 1.00 97.81 100 THR A N 1
ATOM 689 C CA . THR A 1 100 ? -5.708 5.607 17.783 1.00 97.81 100 THR A CA 1
ATOM 690 C C . THR A 1 100 ? -5.025 6.021 19.080 1.00 97.81 100 THR A C 1
ATOM 692 O O . THR A 1 100 ? -4.051 5.389 19.474 1.00 97.81 100 THR A O 1
ATOM 695 N N . ALA A 1 101 ? -5.578 7.009 19.790 1.00 97.31 101 ALA A N 1
ATOM 696 C CA . ALA A 1 101 ? -5.064 7.483 21.076 1.00 97.31 101 ALA A CA 1
ATOM 697 C C . ALA A 1 101 ? -5.110 6.419 22.189 1.00 97.31 101 ALA A C 1
ATOM 699 O O . ALA A 1 101 ? -4.351 6.508 23.151 1.00 97.31 101 ALA A O 1
ATOM 700 N N . ASN A 1 102 ? -5.988 5.420 22.051 1.00 97.94 102 ASN A N 1
ATOM 701 C CA . ASN A 1 102 ? -6.186 4.338 23.017 1.00 97.94 102 ASN A CA 1
ATOM 702 C C . ASN A 1 102 ? -5.650 2.987 22.512 1.00 97.94 102 ASN A C 1
ATOM 704 O O . ASN A 1 102 ? -5.944 1.954 23.111 1.00 97.94 102 ASN A O 1
ATOM 708 N N . SER A 1 103 ? -4.900 2.984 21.409 1.00 98.12 103 SER A N 1
ATOM 709 C CA . SER A 1 103 ? -4.312 1.792 20.790 1.00 98.12 103 SER A CA 1
ATOM 710 C C . SER A 1 103 ? -2.785 1.910 20.731 1.00 98.12 103 SER A C 1
ATOM 712 O O . SER A 1 103 ? -2.209 2.908 21.161 1.00 98.12 103 SER A O 1
ATOM 714 N N . CYS A 1 104 ? -2.108 0.889 20.205 1.00 98.25 104 CYS A N 1
ATOM 715 C CA . CYS A 1 104 ? -0.659 0.882 20.039 1.00 98.25 104 CYS A CA 1
ATOM 716 C C . CYS A 1 104 ? -0.166 2.147 19.317 1.00 98.25 104 CYS A C 1
ATOM 718 O O . CYS A 1 104 ? -0.724 2.491 18.277 1.00 98.25 104 CYS A O 1
ATOM 720 N N . ASP A 1 105 ? 0.885 2.805 19.823 1.00 96.81 105 ASP A N 1
ATOM 721 C CA . ASP A 1 105 ? 1.535 3.934 19.137 1.00 96.81 105 ASP A CA 1
ATOM 722 C C . ASP A 1 105 ? 2.253 3.425 17.880 1.00 96.81 105 ASP A C 1
ATOM 724 O O . ASP A 1 105 ? 3.405 3.007 17.939 1.00 96.81 105 ASP A O 1
ATOM 728 N N . THR A 1 106 ? 1.558 3.423 16.748 1.00 96.31 106 THR A N 1
ATOM 729 C CA . THR A 1 106 ? 2.073 3.041 15.428 1.00 96.31 106 THR A CA 1
ATOM 730 C C . THR A 1 106 ? 1.445 3.931 14.355 1.00 96.31 106 THR A C 1
ATOM 732 O O . THR A 1 106 ? 0.569 4.757 14.632 1.00 96.31 106 THR A O 1
ATOM 735 N N . VAL A 1 107 ? 1.885 3.786 13.110 1.00 95.94 107 VAL A N 1
ATOM 736 C CA . VAL A 1 107 ? 1.297 4.488 11.972 1.00 95.94 107 VAL A CA 1
ATOM 737 C C . VAL A 1 107 ? -0.038 3.843 11.587 1.00 95.94 107 VAL A C 1
ATOM 739 O O . VAL A 1 107 ? -0.091 2.678 11.208 1.00 95.94 107 VAL A O 1
ATOM 742 N N . TYR A 1 108 ? -1.140 4.592 11.664 1.00 95.56 108 TYR A N 1
ATOM 743 C CA . TYR A 1 108 ? -2.460 4.127 11.205 1.00 95.56 108 TYR A CA 1
ATOM 744 C C . TYR A 1 108 ? -3.025 4.908 10.011 1.00 95.56 108 TYR A C 1
ATOM 746 O O . TYR A 1 108 ? -3.963 4.448 9.371 1.00 95.56 108 TYR A O 1
ATOM 754 N N . GLY A 1 109 ? -2.516 6.110 9.743 1.00 90.25 109 GLY A N 1
ATOM 755 C CA . GLY A 1 109 ? -2.985 6.985 8.666 1.00 90.25 109 GLY A CA 1
ATOM 756 C C . GLY A 1 109 ? -1.929 7.156 7.586 1.00 90.25 109 GLY A C 1
ATOM 757 O O . GLY A 1 109 ? -1.009 6.357 7.490 1.00 90.25 109 GLY A O 1
ATOM 758 N N . ALA A 1 110 ? -2.038 8.227 6.802 1.00 85.50 110 ALA A N 1
ATOM 759 C CA . ALA A 1 110 ? -0.952 8.625 5.914 1.00 85.50 110 ALA A CA 1
ATOM 760 C C . ALA A 1 110 ? 0.325 8.924 6.719 1.00 85.50 110 ALA A C 1
ATOM 762 O O . ALA A 1 110 ? 0.262 9.567 7.770 1.00 85.50 110 ALA A O 1
ATOM 763 N N . GLU A 1 111 ? 1.472 8.493 6.199 1.00 82.69 111 GLU A N 1
ATOM 764 C CA . GLU A 1 111 ? 2.778 8.826 6.771 1.00 82.69 111 GLU A CA 1
ATOM 765 C C . GLU A 1 111 ? 2.982 10.344 6.866 1.00 82.69 111 GLU A C 1
ATOM 767 O O . GLU A 1 111 ? 2.437 11.120 6.072 1.00 82.69 111 GLU A O 1
ATOM 772 N N . ASP A 1 112 ? 3.728 10.76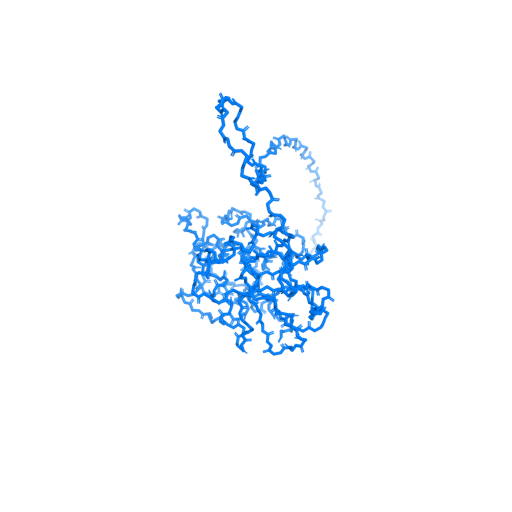8 7.888 1.00 79.31 112 ASP A N 1
ATOM 773 C CA . ASP A 1 112 ? 4.026 12.173 8.203 1.00 79.31 112 ASP A CA 1
ATOM 774 C C . ASP A 1 112 ? 2.799 13.077 8.430 1.00 79.31 112 ASP A C 1
ATOM 776 O O . ASP A 1 112 ? 2.883 14.311 8.369 1.00 79.31 112 ASP A O 1
ATOM 780 N N . LYS A 1 113 ? 1.632 12.486 8.704 1.00 86.12 113 LYS A N 1
ATOM 781 C CA . LYS A 1 113 ? 0.420 13.199 9.122 1.00 86.12 113 LYS A CA 1
ATOM 782 C C . LYS A 1 113 ? 0.078 12.890 10.571 1.00 86.12 113 LYS A C 1
ATOM 784 O O . LYS A 1 113 ? 0.529 11.906 11.153 1.00 86.12 113 LYS A O 1
ATOM 789 N N . PHE A 1 114 ? -0.744 13.758 11.157 1.00 87.25 114 PHE A N 1
ATOM 790 C CA . PHE A 1 114 ? -1.315 13.497 12.471 1.00 87.25 114 PHE A CA 1
ATOM 791 C C . PHE A 1 114 ? -2.103 12.180 12.445 1.00 87.25 114 PHE A C 1
ATOM 793 O O . PHE A 1 114 ? -2.839 11.948 11.477 1.00 87.25 114 PHE A O 1
ATOM 800 N N . PRO A 1 115 ? -1.972 11.335 13.485 1.00 91.75 115 PRO A N 1
ATOM 801 C CA . PRO A 1 115 ? -2.778 10.131 13.599 1.00 91.75 115 PRO A CA 1
ATOM 802 C C . PRO A 1 115 ? -4.270 10.488 13.511 1.00 91.75 115 PRO A C 1
ATOM 804 O O . PRO A 1 115 ? -4.708 11.414 14.198 1.00 91.75 115 PRO A O 1
ATOM 807 N N . PRO A 1 116 ? -5.059 9.798 12.671 1.00 95.31 116 PRO A N 1
ATOM 808 C CA . PRO A 1 116 ? -6.503 10.008 12.630 1.00 95.31 116 PRO A CA 1
ATOM 809 C C . PRO A 1 116 ? -7.129 9.578 13.959 1.00 95.31 116 PRO A C 1
ATOM 811 O O . PRO A 1 116 ? -6.624 8.657 14.589 1.00 95.31 116 PRO A O 1
ATOM 814 N N . THR A 1 117 ? -8.246 10.175 14.376 1.00 97.31 117 THR A N 1
ATOM 815 C CA . THR A 1 117 ? -8.911 9.801 15.639 1.00 97.31 117 THR A CA 1
ATOM 816 C C . THR A 1 117 ? -9.384 8.342 15.628 1.00 97.31 117 THR A C 1
ATOM 818 O O . THR A 1 117 ? -9.072 7.593 16.554 1.00 97.31 117 THR A O 1
ATOM 821 N N . TYR A 1 118 ? -10.061 7.908 14.553 1.00 98.06 118 TYR A N 1
ATOM 822 C CA . TYR A 1 118 ? -10.494 6.518 14.381 1.00 98.06 118 TYR A CA 1
ATOM 823 C C . TYR A 1 118 ? -10.012 5.893 13.076 1.00 98.06 118 TYR A C 1
ATOM 825 O O . TYR A 1 118 ? -9.853 6.560 12.049 1.00 98.06 118 TYR A O 1
ATOM 833 N N . VAL A 1 119 ? -9.822 4.575 13.125 1.00 98.19 119 VAL A N 1
ATOM 834 C CA . VAL A 1 119 ? -9.303 3.756 12.024 1.00 98.19 119 VAL A CA 1
ATOM 835 C C . VAL A 1 119 ? -10.131 2.487 11.911 1.00 98.19 119 VAL A C 1
ATOM 837 O O . VAL A 1 119 ? -10.314 1.787 12.902 1.00 98.19 119 VAL A O 1
ATOM 840 N N . ALA A 1 120 ? -10.604 2.178 10.707 1.00 97.94 120 ALA A N 1
ATOM 841 C CA . ALA A 1 120 ? -11.197 0.893 10.359 1.00 97.94 120 ALA A CA 1
ATOM 842 C C . ALA A 1 120 ? -10.105 -0.068 9.882 1.00 97.94 120 ALA A C 1
ATOM 844 O O . ALA A 1 120 ? -9.277 0.298 9.042 1.00 97.94 120 ALA A O 1
ATOM 845 N N . TYR A 1 121 ? -10.118 -1.302 10.378 1.00 98.56 121 TYR A N 1
ATOM 846 C CA . TYR A 1 121 ? -9.081 -2.279 10.063 1.00 98.56 121 TYR A CA 1
ATOM 847 C C . TYR A 1 121 ? -9.615 -3.710 9.938 1.00 98.56 121 TYR A C 1
ATOM 849 O O . TYR A 1 121 ? -10.678 -4.049 10.468 1.00 98.56 121 TYR A O 1
ATOM 857 N N . LEU A 1 122 ? -8.833 -4.546 9.248 1.00 98.19 122 LEU A N 1
ATOM 858 C CA . LEU A 1 122 ? -8.924 -6.007 9.265 1.00 98.19 122 LEU A CA 1
ATOM 859 C C . LEU A 1 122 ? -7.760 -6.596 10.077 1.00 98.19 122 LEU A C 1
ATOM 861 O O . LEU A 1 122 ? -6.677 -6.002 10.138 1.00 98.19 122 LEU A O 1
ATOM 865 N N . GLY A 1 123 ? -7.978 -7.772 10.672 1.00 96.94 123 GLY A N 1
ATOM 866 C CA . GLY A 1 123 ? -6.990 -8.486 11.488 1.00 96.94 123 GLY A CA 1
ATOM 867 C C . GLY A 1 123 ? -7.269 -8.434 13.004 1.00 96.94 123 GLY A C 1
ATOM 868 O O . GLY A 1 123 ? -8.440 -8.334 13.419 1.00 96.94 123 GLY A O 1
ATOM 869 N N . PRO A 1 124 ? -6.225 -8.520 13.856 1.00 97.94 124 PRO A N 1
ATOM 870 C CA . PRO A 1 124 ? -4.795 -8.604 13.515 1.00 97.94 124 PRO A CA 1
ATOM 871 C C . PRO A 1 124 ? -4.409 -9.900 12.786 1.00 97.94 124 PRO A C 1
ATOM 873 O O . PRO A 1 124 ? -5.063 -10.923 12.963 1.00 97.94 124 PRO A O 1
ATOM 876 N N . PHE A 1 125 ? -3.348 -9.831 11.985 1.00 97.88 125 PHE A N 1
ATOM 877 C CA . PHE A 1 125 ? -2.769 -10.933 11.220 1.00 97.88 125 PHE A CA 1
ATOM 878 C C . PHE A 1 125 ? -1.441 -11.385 11.827 1.00 97.88 125 PHE A C 1
ATOM 880 O O . PHE A 1 125 ? -0.680 -10.570 12.361 1.00 97.88 125 PHE A O 1
ATOM 887 N N . ASP A 1 126 ? -1.170 -12.682 11.709 1.00 97.38 126 ASP A N 1
ATOM 888 C CA . ASP A 1 126 ? 0.010 -13.348 12.274 1.00 97.38 126 ASP A CA 1
ATOM 889 C C . ASP A 1 126 ? 1.184 -13.383 11.295 1.00 97.38 126 ASP A C 1
ATOM 891 O O . ASP A 1 126 ? 2.339 -13.368 11.710 1.00 97.38 126 ASP A O 1
ATOM 895 N N . ASP A 1 127 ? 0.876 -13.418 10.001 1.00 96.88 127 ASP A N 1
ATOM 896 C CA . ASP A 1 127 ? 1.838 -13.363 8.913 1.00 96.88 127 ASP A CA 1
ATOM 897 C C . ASP A 1 127 ? 1.611 -12.056 8.138 1.00 96.88 127 ASP A C 1
ATOM 899 O O . ASP A 1 127 ? 0.508 -11.852 7.624 1.00 96.88 127 ASP A O 1
ATOM 903 N N . PRO A 1 128 ? 2.610 -11.160 8.029 1.00 96.44 128 PRO A N 1
ATOM 904 C CA . PRO A 1 128 ? 2.477 -9.928 7.253 1.00 96.44 128 PRO A CA 1
ATOM 905 C C . PRO A 1 128 ? 2.197 -10.174 5.761 1.00 96.44 128 PRO A C 1
ATOM 907 O O . PRO A 1 128 ? 1.727 -9.262 5.076 1.00 96.44 128 PRO A O 1
ATOM 910 N N . SER A 1 129 ? 2.458 -11.379 5.239 1.00 96.62 129 SER A N 1
ATOM 911 C CA . SER A 1 129 ? 2.186 -11.722 3.842 1.00 96.62 129 SER A CA 1
ATOM 912 C C . SER A 1 129 ? 0.692 -11.680 3.507 1.00 96.62 129 SER A C 1
ATOM 914 O O . SER A 1 129 ? 0.329 -11.263 2.405 1.00 96.62 129 SER A O 1
ATOM 916 N N . GLU A 1 130 ? -0.178 -12.006 4.467 1.00 97.12 130 GLU A N 1
ATOM 917 C CA . GLU A 1 130 ? -1.630 -12.032 4.287 1.00 97.12 130 GLU A CA 1
ATOM 918 C C . GLU A 1 130 ? -2.233 -10.627 4.078 1.00 97.12 130 GLU A C 1
ATOM 920 O O . GLU A 1 130 ? -2.813 -10.385 3.013 1.00 97.12 130 GLU A O 1
ATOM 925 N N . PRO A 1 131 ? -2.060 -9.643 4.989 1.00 97.62 131 PRO A N 1
ATOM 926 C CA . PRO A 1 131 ? -2.547 -8.290 4.747 1.00 97.62 131 PRO A CA 1
ATOM 927 C C . PRO A 1 131 ? -1.831 -7.624 3.571 1.00 97.62 131 PRO A C 1
ATOM 929 O O . PRO A 1 131 ? -2.433 -6.786 2.902 1.00 97.62 131 PRO A O 1
ATOM 932 N N . CYS A 1 132 ? -0.590 -8.006 3.257 1.00 97.50 132 CYS A N 1
ATOM 933 C CA . CYS A 1 132 ? 0.076 -7.506 2.061 1.00 97.50 132 CYS A CA 1
ATOM 934 C C . CYS A 1 132 ? -0.512 -8.051 0.758 1.00 97.50 132 CYS A C 1
ATOM 936 O O . CYS A 1 132 ? -0.634 -7.298 -0.209 1.00 97.50 132 CYS A O 1
ATOM 938 N N . ALA A 1 133 ? -0.936 -9.313 0.721 1.00 96.62 133 ALA A N 1
ATOM 939 C CA . ALA A 1 133 ? -1.638 -9.864 -0.433 1.00 96.62 133 ALA A CA 1
ATOM 940 C C . ALA A 1 133 ? -2.984 -9.154 -0.643 1.00 96.62 133 ALA A C 1
ATOM 942 O O . ALA A 1 133 ? -3.300 -8.762 -1.767 1.00 96.62 133 ALA A O 1
ATOM 943 N N . LEU A 1 134 ? -3.725 -8.900 0.444 1.00 96.50 134 LEU A N 1
ATOM 944 C CA . LEU A 1 134 ? -4.953 -8.099 0.410 1.00 96.50 134 LEU A CA 1
ATOM 945 C C . LEU A 1 134 ? -4.676 -6.678 -0.093 1.00 96.50 134 LEU A C 1
ATOM 947 O O . LEU A 1 134 ? -5.329 -6.206 -1.017 1.00 96.50 134 LEU A O 1
ATOM 951 N N . ARG A 1 135 ? -3.660 -6.004 0.453 1.00 96.25 135 ARG A N 1
ATOM 952 C CA . ARG A 1 135 ? -3.259 -4.652 0.042 1.00 96.25 135 ARG A CA 1
ATOM 953 C C . ARG A 1 135 ? -2.915 -4.548 -1.446 1.00 96.25 135 ARG A C 1
ATOM 955 O O . ARG A 1 135 ? -3.171 -3.511 -2.063 1.00 96.25 135 ARG A O 1
ATOM 962 N N . MET A 1 136 ? -2.293 -5.583 -2.003 1.00 96.25 136 MET A N 1
ATOM 963 C CA . MET A 1 136 ? -1.897 -5.633 -3.412 1.00 96.25 136 MET A CA 1
ATOM 964 C C . MET A 1 136 ? -3.020 -6.142 -4.334 1.00 96.25 136 MET A C 1
ATOM 966 O O . MET A 1 136 ? -2.818 -6.247 -5.547 1.00 96.25 136 MET A O 1
ATOM 970 N N . SER A 1 137 ? -4.212 -6.415 -3.788 1.00 95.44 137 SER A N 1
ATOM 971 C CA . SER A 1 137 ? -5.411 -6.772 -4.544 1.00 95.44 137 SER A CA 1
ATOM 972 C C . SER A 1 137 ? -6.197 -5.534 -4.995 1.00 95.44 137 SER A C 1
ATOM 974 O O . SER A 1 137 ? -6.068 -4.432 -4.456 1.00 95.44 137 SER A O 1
ATOM 976 N N . VAL A 1 138 ? -7.060 -5.725 -5.996 1.00 95.56 138 VAL A N 1
ATOM 977 C CA . VAL A 1 138 ? -7.953 -4.670 -6.502 1.00 95.56 138 VAL A CA 1
ATOM 978 C C . VAL A 1 138 ? -9.051 -4.270 -5.515 1.00 95.56 138 VAL A C 1
ATOM 980 O O . VAL A 1 138 ? -9.663 -3.223 -5.715 1.00 95.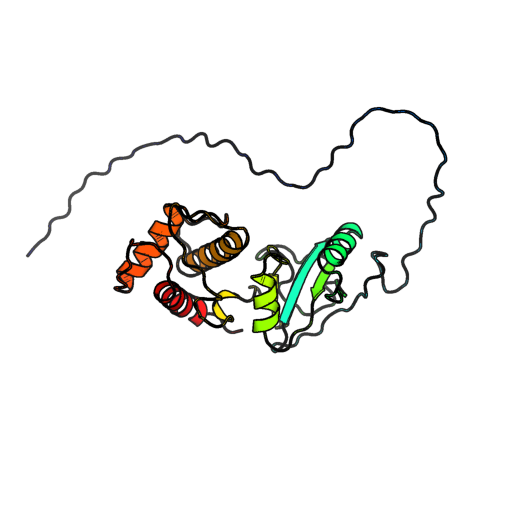56 138 VAL A O 1
ATOM 983 N N . ASP A 1 139 ? -9.271 -5.057 -4.461 1.00 94.56 139 ASP A N 1
ATOM 984 C CA . ASP A 1 139 ? -10.311 -4.818 -3.457 1.00 94.56 139 ASP A CA 1
ATOM 985 C C . ASP A 1 139 ? -9.845 -3.828 -2.378 1.00 94.56 139 ASP A C 1
ATOM 987 O O . ASP A 1 139 ? -10.655 -3.112 -1.788 1.00 94.56 139 ASP A O 1
ATOM 991 N N . HIS A 1 140 ? -8.527 -3.713 -2.165 1.00 93.75 140 HIS A N 1
ATOM 992 C CA . HIS A 1 140 ? -7.941 -2.819 -1.157 1.00 93.75 140 HIS A CA 1
ATOM 993 C C . HIS A 1 140 ? -6.853 -1.880 -1.719 1.00 93.75 140 HIS A C 1
ATOM 995 O O . HIS A 1 140 ? -5.791 -1.711 -1.109 1.00 93.75 140 HIS A O 1
ATOM 1001 N N . PRO A 1 141 ? -7.095 -1.187 -2.850 1.00 90.12 141 PRO A N 1
ATOM 1002 C CA . PRO A 1 141 ? -6.058 -0.459 -3.584 1.00 90.12 141 PRO A CA 1
ATOM 1003 C C . PRO A 1 141 ? -5.494 0.749 -2.820 1.00 90.12 141 PRO A C 1
ATOM 1005 O O . PRO A 1 141 ? -4.398 1.222 -3.145 1.00 90.12 141 PRO A O 1
ATOM 1008 N N . THR A 1 142 ? -6.238 1.247 -1.827 1.00 90.69 142 THR A N 1
ATOM 1009 C CA . THR A 1 142 ? -5.909 2.402 -0.978 1.00 90.69 142 THR A CA 1
ATOM 1010 C C . THR A 1 142 ? -5.630 2.027 0.473 1.00 90.69 142 THR A C 1
ATOM 1012 O O . THR A 1 142 ? -5.427 2.924 1.287 1.00 90.69 142 THR A O 1
ATOM 1015 N N . ALA A 1 143 ? -5.664 0.738 0.820 1.00 95.44 143 ALA A N 1
ATOM 1016 C CA . ALA A 1 143 ? -5.384 0.311 2.183 1.00 95.44 143 ALA A CA 1
ATOM 1017 C C . ALA A 1 143 ? -3.915 0.572 2.556 1.00 95.44 143 ALA A C 1
ATOM 1019 O O . ALA A 1 143 ? -3.093 0.950 1.718 1.00 95.44 143 ALA A O 1
ATOM 1020 N N . ALA A 1 144 ? -3.560 0.350 3.813 1.00 96.50 144 ALA A N 1
ATOM 1021 C CA . ALA A 1 144 ? -2.173 0.358 4.260 1.00 96.50 144 ALA A CA 1
ATOM 1022 C C . ALA A 1 144 ? -1.949 -0.772 5.262 1.00 96.50 144 ALA A C 1
ATOM 1024 O O . ALA A 1 144 ? -2.865 -1.128 6.002 1.00 96.50 144 ALA A O 1
ATOM 1025 N N . VAL A 1 145 ? -0.751 -1.353 5.273 1.00 97.62 145 VAL A N 1
ATOM 1026 C CA . VAL A 1 145 ? -0.400 -2.406 6.231 1.00 97.62 145 VAL A CA 1
ATOM 1027 C C . VAL A 1 145 ? 0.449 -1.792 7.329 1.00 97.62 145 VAL A C 1
ATOM 1029 O O . VAL A 1 145 ? 1.480 -1.179 7.054 1.00 97.62 145 VAL A O 1
ATOM 1032 N N . SER A 1 146 ? 0.020 -1.963 8.572 1.00 97.31 146 SER A N 1
ATOM 1033 C CA . SER A 1 146 ? 0.710 -1.410 9.736 1.00 97.31 146 SER A CA 1
ATOM 1034 C C . SER A 1 146 ? 1.129 -2.522 10.683 1.00 97.31 146 SER A C 1
ATOM 1036 O O . SER A 1 146 ? 0.335 -3.409 10.995 1.00 97.31 146 SER A O 1
ATOM 1038 N N . THR A 1 147 ? 2.372 -2.462 11.160 1.00 96.94 147 THR A N 1
ATOM 1039 C CA . THR A 1 147 ? 2.840 -3.302 12.270 1.00 96.94 147 THR A CA 1
ATOM 1040 C C . THR A 1 147 ? 2.3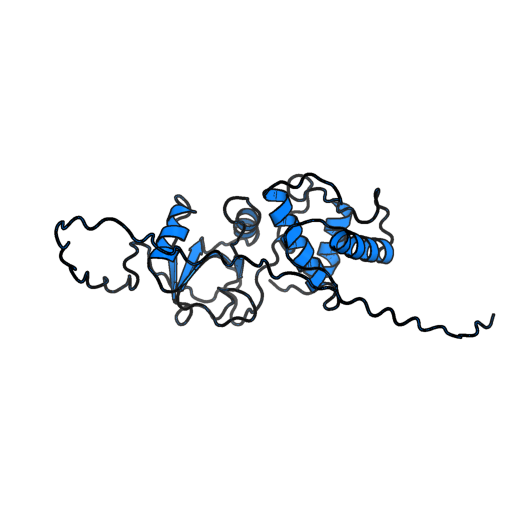40 -2.738 13.595 1.00 96.94 147 THR A C 1
ATOM 1042 O O . THR A 1 147 ? 2.322 -1.521 13.789 1.00 96.94 147 THR A O 1
ATOM 1045 N N . LEU A 1 148 ? 1.962 -3.600 14.538 1.00 97.19 148 LEU A N 1
ATOM 1046 C CA . LEU A 1 148 ? 1.613 -3.199 15.906 1.00 97.19 148 LEU A CA 1
ATOM 1047 C C . LEU A 1 148 ? 2.868 -3.068 16.789 1.00 97.19 148 LEU A C 1
ATOM 1049 O O . LEU A 1 148 ? 2.850 -3.378 17.980 1.00 97.19 148 LEU A O 1
ATOM 1053 N N . ARG A 1 149 ? 3.984 -2.620 16.207 1.00 96.12 149 ARG A N 1
ATOM 1054 C CA . ARG A 1 149 ? 5.229 -2.313 16.914 1.00 96.12 149 ARG A CA 1
ATOM 1055 C C . ARG A 1 149 ? 5.188 -0.878 17.468 1.00 96.12 149 ARG A C 1
ATOM 1057 O O . ARG A 1 149 ? 4.926 0.043 16.692 1.00 96.12 149 ARG A O 1
ATOM 1064 N N . PRO A 1 150 ? 5.507 -0.660 18.761 1.00 96.38 150 PRO A N 1
ATOM 1065 C CA . PRO A 1 150 ? 5.539 0.679 19.342 1.00 96.38 150 PRO A CA 1
ATOM 1066 C C . PRO A 1 150 ? 6.513 1.603 18.603 1.00 96.38 150 PRO A C 1
ATOM 1068 O O . PRO A 1 150 ? 7.649 1.224 18.321 1.00 96.38 150 PRO A O 1
ATOM 1071 N N . GLY A 1 151 ? 6.078 2.827 18.327 1.00 94.56 151 GLY A N 1
ATOM 1072 C CA . GLY A 1 151 ? 6.859 3.869 17.678 1.00 94.56 151 GLY A CA 1
ATOM 1073 C C . GLY A 1 151 ? 7.105 3.662 16.183 1.00 94.56 151 GLY A C 1
ATOM 1074 O O . GLY A 1 151 ? 7.867 4.439 15.609 1.00 94.56 151 GLY A O 1
ATOM 1075 N N . ALA A 1 152 ? 6.503 2.659 15.531 1.00 93.81 152 ALA A N 1
ATOM 1076 C CA . ALA A 1 152 ? 6.664 2.484 14.090 1.00 93.81 152 ALA A CA 1
ATOM 1077 C C . ALA A 1 152 ? 6.067 3.682 13.330 1.00 93.81 152 ALA A C 1
ATOM 1079 O O . ALA A 1 152 ? 4.954 4.130 13.615 1.00 93.81 152 ALA A O 1
ATOM 1080 N N . ARG A 1 153 ? 6.838 4.227 12.380 1.00 93.62 153 ARG A N 1
ATOM 1081 C CA . ARG A 1 153 ? 6.477 5.433 11.609 1.00 93.62 153 ARG A CA 1
ATOM 1082 C C . ARG A 1 153 ? 6.221 5.171 10.127 1.00 93.62 153 ARG A C 1
ATOM 1084 O O . ARG A 1 153 ? 5.614 6.014 9.481 1.00 93.62 153 ARG A O 1
ATOM 1091 N N . ASN A 1 154 ? 6.609 3.995 9.640 1.00 92.44 154 ASN A N 1
ATOM 1092 C CA . ASN A 1 154 ? 6.443 3.586 8.251 1.00 92.44 154 ASN A CA 1
ATOM 1093 C C . ASN A 1 154 ? 5.487 2.401 8.171 1.00 92.44 154 ASN A C 1
ATOM 1095 O O . ASN A 1 154 ? 5.461 1.549 9.069 1.00 92.44 154 ASN A O 1
ATOM 1099 N N . HIS A 1 155 ? 4.717 2.342 7.092 1.00 94.94 155 HIS A N 1
ATOM 1100 C CA . HIS A 1 155 ? 3.941 1.151 6.772 1.00 94.94 155 HIS A CA 1
ATOM 1101 C C . HIS A 1 155 ? 4.853 -0.018 6.386 1.00 94.94 155 HIS A C 1
ATOM 1103 O O . HIS A 1 155 ? 6.022 0.153 6.041 1.00 94.94 155 HIS A O 1
ATOM 1109 N N . VAL A 1 156 ? 4.300 -1.228 6.428 1.00 95.25 156 VAL A N 1
ATOM 1110 C CA . VAL A 1 156 ? 4.970 -2.408 5.878 1.00 95.25 156 VAL A CA 1
ATOM 1111 C C . VAL A 1 156 ? 5.054 -2.253 4.358 1.00 95.25 156 VAL A C 1
ATOM 1113 O O . VAL A 1 156 ? 4.027 -2.086 3.695 1.00 95.25 156 VAL A O 1
ATOM 1116 N N . GLU A 1 157 ? 6.263 -2.331 3.797 1.00 95.38 157 GLU A N 1
ATOM 1117 C CA . GLU A 1 157 ? 6.458 -2.299 2.346 1.00 95.38 157 GLU A CA 1
ATOM 1118 C C . GLU A 1 157 ? 6.110 -3.674 1.777 1.00 95.38 157 GLU A C 1
ATOM 1120 O O . GLU A 1 157 ? 6.877 -4.635 1.865 1.00 95.38 157 GLU A O 1
ATOM 1125 N N . CYS A 1 158 ? 4.914 -3.803 1.210 1.00 96.31 158 CYS A N 1
ATOM 1126 C CA . CYS A 1 158 ? 4.397 -5.111 0.818 1.00 96.31 158 CYS A CA 1
ATOM 1127 C C . CYS A 1 158 ? 5.192 -5.782 -0.299 1.00 96.31 158 CYS A C 1
ATOM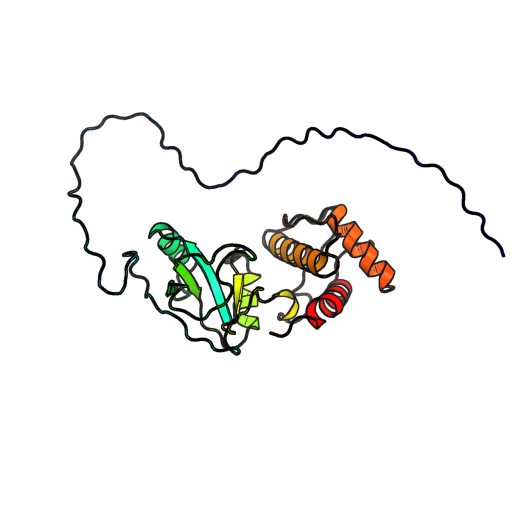 1129 O O . CYS A 1 158 ? 5.233 -7.014 -0.360 1.00 96.31 158 CYS A O 1
ATOM 1131 N N . LEU A 1 159 ? 5.896 -5.008 -1.129 1.00 95.88 159 LEU A N 1
ATOM 1132 C CA . LEU A 1 159 ? 6.833 -5.579 -2.089 1.00 95.88 159 LEU A CA 1
ATOM 1133 C C . LEU A 1 159 ? 7.978 -6.328 -1.399 1.00 95.88 159 LEU A C 1
ATOM 1135 O O . LEU A 1 159 ? 8.473 -7.287 -1.976 1.00 95.88 159 LEU A O 1
ATOM 1139 N N . CYS A 1 160 ? 8.361 -5.959 -0.173 1.00 95.94 160 CYS A N 1
ATOM 1140 C CA . CYS A 1 160 ? 9.401 -6.637 0.601 1.00 95.94 160 CYS A CA 1
ATOM 1141 C C . CYS A 1 160 ? 8.932 -7.953 1.226 1.00 95.94 160 CYS A C 1
ATOM 1143 O O . CYS A 1 160 ? 9.742 -8.868 1.377 1.00 95.94 160 CYS A O 1
ATOM 1145 N N . VAL A 1 161 ? 7.639 -8.075 1.530 1.00 95.81 161 VAL A N 1
ATOM 1146 C CA . VAL A 1 161 ? 7.063 -9.236 2.228 1.00 95.81 161 VAL A CA 1
ATOM 1147 C C . VAL A 1 161 ? 6.587 -10.321 1.264 1.00 95.81 161 VAL A C 1
ATOM 1149 O O . VAL A 1 161 ? 6.769 -11.510 1.520 1.00 95.81 161 VAL A O 1
ATOM 1152 N N . LEU A 1 162 ? 5.976 -9.937 0.142 1.00 95.88 162 LEU A N 1
ATOM 1153 C CA . LEU A 1 162 ? 5.360 -10.899 -0.772 1.00 95.88 162 LEU A CA 1
ATOM 1154 C C . LEU A 1 162 ? 6.389 -11.822 -1.435 1.00 95.88 162 LEU A C 1
ATOM 1156 O O . LEU A 1 162 ? 7.529 -11.438 -1.700 1.00 95.88 162 LEU A O 1
ATOM 1160 N N . GLN A 1 163 ? 5.979 -13.046 -1.766 1.00 94.50 163 GLN A N 1
ATOM 1161 C CA . GLN A 1 163 ? 6.837 -13.983 -2.492 1.00 94.50 163 GLN A CA 1
ATOM 1162 C C . GLN A 1 163 ? 7.048 -13.526 -3.936 1.00 94.50 163 GLN A C 1
ATOM 1164 O O . GLN A 1 163 ? 6.085 -13.296 -4.670 1.00 94.50 163 GLN A O 1
ATOM 1169 N N . LEU A 1 164 ? 8.316 -13.420 -4.339 1.00 93.75 164 LEU A N 1
ATOM 1170 C CA . LEU A 1 164 ? 8.706 -12.993 -5.678 1.00 93.75 164 LEU A CA 1
ATOM 1171 C C . LEU A 1 164 ? 8.485 -14.117 -6.703 1.00 93.75 164 LEU A C 1
ATOM 1173 O O . LEU A 1 164 ? 9.304 -15.028 -6.813 1.00 93.75 164 LEU A O 1
ATOM 1177 N N . ASN A 1 165 ? 7.402 -14.034 -7.469 1.00 93.88 165 ASN A N 1
ATOM 1178 C CA . ASN A 1 165 ? 7.099 -14.926 -8.589 1.00 93.88 165 ASN A CA 1
ATOM 1179 C C . ASN A 1 165 ? 6.316 -14.172 -9.681 1.00 93.88 165 ASN A C 1
ATOM 1181 O O . ASN A 1 165 ? 5.840 -13.061 -9.445 1.00 93.88 165 ASN A O 1
ATOM 1185 N N . GLU A 1 166 ? 6.203 -14.768 -10.868 1.00 88.50 166 GLU A N 1
ATOM 1186 C CA . GLU A 1 166 ? 5.554 -14.143 -12.034 1.00 88.50 166 GLU A CA 1
ATOM 1187 C C . GLU A 1 166 ? 4.058 -13.871 -11.812 1.00 88.50 166 GLU A C 1
ATOM 1189 O O . GLU A 1 166 ? 3.537 -12.865 -12.287 1.00 88.50 166 GLU A O 1
ATOM 1194 N N . ASP A 1 167 ? 3.378 -14.708 -11.024 1.00 87.19 167 ASP A N 1
ATOM 1195 C CA . ASP A 1 167 ? 1.954 -14.535 -10.715 1.00 87.19 167 ASP A CA 1
ATOM 1196 C C . ASP A 1 167 ? 1.694 -13.309 -9.830 1.00 87.19 167 ASP A C 1
ATOM 1198 O O . ASP A 1 167 ? 0.636 -12.676 -9.915 1.00 87.19 167 ASP A O 1
ATOM 1202 N N . ASN A 1 168 ? 2.661 -12.971 -8.976 1.00 86.50 168 ASN A N 1
ATOM 1203 C CA . ASN A 1 168 ? 2.582 -11.886 -8.010 1.00 86.50 168 ASN A CA 1
ATOM 1204 C C . ASN A 1 168 ? 3.267 -10.606 -8.478 1.00 86.50 168 ASN A C 1
ATOM 1206 O O . ASN A 1 168 ? 3.016 -9.580 -7.865 1.00 86.50 168 ASN A O 1
ATOM 1210 N N . PHE A 1 169 ? 4.127 -10.627 -9.493 1.00 95.69 169 PHE A N 1
ATOM 1211 C CA . PHE A 1 169 ? 4.913 -9.460 -9.899 1.00 95.69 169 PHE A CA 1
ATOM 1212 C C . PHE A 1 169 ? 4.778 -9.234 -11.409 1.00 95.69 169 PHE A C 1
ATOM 1214 O O . PHE A 1 169 ? 5.458 -9.904 -12.187 1.00 95.69 169 PHE A O 1
ATOM 1221 N N . PRO A 1 170 ? 3.902 -8.302 -11.839 1.00 96.69 170 PRO A N 1
ATOM 1222 C CA . PRO A 1 170 ? 3.637 -8.086 -13.254 1.00 96.69 170 PRO A CA 1
ATOM 1223 C C . PRO A 1 170 ? 4.859 -7.499 -13.961 1.00 96.69 170 PRO A C 1
ATOM 1225 O O . PRO A 1 170 ? 5.640 -6.749 -13.364 1.00 96.69 170 PRO A O 1
ATOM 1228 N N . GLN A 1 171 ? 4.984 -7.793 -15.255 1.00 97.31 171 GLN A N 1
ATOM 1229 C CA . GLN A 1 171 ? 5.933 -7.094 -16.109 1.00 97.31 171 GLN A CA 1
ATOM 1230 C C . GLN A 1 171 ? 5.427 -5.673 -16.378 1.00 97.31 171 GLN A C 1
ATOM 1232 O O . GLN A 1 171 ? 4.294 -5.494 -16.830 1.00 97.31 171 GLN A O 1
ATOM 1237 N N . LEU A 1 172 ? 6.264 -4.667 -16.125 1.00 98.06 172 LEU A N 1
ATOM 1238 C CA . LEU A 1 172 ? 5.912 -3.261 -16.335 1.00 98.06 172 LEU A CA 1
ATOM 1239 C C . LEU A 1 172 ? 6.803 -2.622 -17.399 1.00 98.06 172 LEU A C 1
ATOM 1241 O O . LEU A 1 172 ? 8.013 -2.814 -17.393 1.00 98.06 172 LEU A O 1
ATOM 1245 N N . ALA A 1 173 ? 6.226 -1.844 -18.311 1.00 98.19 173 ALA A N 1
ATOM 1246 C CA . ALA A 1 173 ? 6.984 -1.134 -19.338 1.00 98.19 173 ALA A CA 1
ATOM 1247 C C . ALA A 1 173 ? 6.222 0.095 -19.844 1.00 98.19 173 ALA A C 1
ATOM 1249 O O . ALA A 1 173 ? 4.994 0.175 -19.754 1.00 98.19 173 ALA A O 1
ATOM 1250 N N . VAL A 1 174 ? 6.946 1.053 -20.426 1.00 97.69 174 VAL A N 1
ATOM 1251 C CA . VAL A 1 174 ? 6.326 2.217 -21.073 1.00 97.69 174 VAL A CA 1
ATOM 1252 C C . VAL A 1 174 ? 5.431 1.754 -22.222 1.00 97.69 174 VAL A C 1
ATOM 1254 O O . VAL A 1 174 ? 5.819 0.915 -23.030 1.00 97.69 174 VAL A O 1
ATOM 1257 N N . GLY A 1 175 ? 4.228 2.323 -22.308 1.00 95.00 175 GLY A N 1
ATOM 1258 C CA . GLY A 1 175 ? 3.268 2.012 -23.371 1.00 95.00 175 GLY A CA 1
ATOM 1259 C C . GLY A 1 175 ? 2.448 0.740 -23.141 1.00 95.00 175 GLY A C 1
ATOM 1260 O O . GLY A 1 175 ? 1.571 0.444 -23.952 1.00 95.00 175 GLY A O 1
ATOM 1261 N N . MET A 1 176 ? 2.668 0.012 -22.037 1.00 96.19 176 MET A N 1
ATOM 1262 C CA . MET A 1 176 ? 1.790 -1.097 -21.663 1.00 96.19 176 MET A CA 1
ATOM 1263 C C . MET A 1 176 ? 0.364 -0.599 -21.383 1.00 96.19 176 MET A C 1
ATOM 1265 O O . MET A 1 176 ? 0.152 0.494 -20.848 1.00 96.19 176 MET A O 1
ATOM 1269 N N . ARG A 1 177 ? -0.638 -1.433 -21.674 1.00 96.50 177 ARG A N 1
ATOM 1270 C CA . ARG A 1 177 ? -2.015 -1.177 -21.240 1.00 96.50 177 ARG A CA 1
ATOM 1271 C C . ARG A 1 177 ? -2.178 -1.616 -19.784 1.00 96.50 177 ARG A C 1
ATOM 1273 O O . ARG A 1 177 ? -2.542 -2.758 -19.529 1.00 96.50 177 ARG A O 1
ATOM 1280 N N . ALA A 1 178 ? -1.920 -0.702 -18.853 1.00 96.12 178 ALA A N 1
ATOM 1281 C CA . ALA A 1 178 ? -2.038 -0.972 -17.424 1.00 96.12 178 ALA A CA 1
ATOM 1282 C C . ALA A 1 178 ? -3.491 -1.269 -17.005 1.00 96.12 178 ALA A C 1
ATOM 1284 O O . ALA A 1 178 ? -4.423 -0.524 -17.323 1.00 96.12 178 ALA A O 1
ATOM 1285 N N . THR A 1 179 ? -3.670 -2.359 -16.269 1.00 96.56 179 THR A N 1
ATOM 1286 C CA . THR A 1 179 ? -4.893 -2.708 -15.542 1.00 96.56 179 THR A CA 1
ATOM 1287 C C . THR A 1 179 ? -4.951 -1.992 -14.187 1.00 96.56 179 THR A C 1
ATOM 1289 O O . THR A 1 179 ? -3.982 -1.374 -13.742 1.00 96.56 179 THR A O 1
ATOM 1292 N N . THR A 1 180 ? -6.079 -2.104 -13.476 1.00 95.88 180 THR A N 1
ATOM 1293 C CA . THR A 1 180 ? -6.189 -1.627 -12.084 1.00 95.88 180 THR A CA 1
ATOM 1294 C C . THR A 1 180 ? -5.135 -2.271 -11.185 1.00 95.88 180 THR A C 1
ATOM 1296 O O . THR A 1 180 ? -4.541 -1.583 -10.356 1.00 95.88 180 THR A O 1
ATOM 1299 N N . ARG A 1 181 ? -4.878 -3.574 -11.380 1.00 95.56 181 ARG A N 1
ATOM 1300 C CA . ARG A 1 181 ? -3.846 -4.314 -10.651 1.00 95.56 181 ARG A CA 1
ATOM 1301 C C . ARG A 1 181 ? -2.469 -3.724 -10.934 1.00 95.56 181 ARG A C 1
ATOM 1303 O O . ARG A 1 181 ? -1.766 -3.385 -9.990 1.00 95.56 181 ARG A O 1
ATOM 1310 N N . ASP A 1 182 ? -2.126 -3.502 -12.201 1.00 97.00 182 ASP A N 1
ATOM 1311 C CA . ASP A 1 182 ? -0.830 -2.912 -12.566 1.00 97.00 182 ASP A CA 1
ATOM 1312 C C . ASP A 1 182 ? -0.647 -1.538 -11.921 1.00 97.00 182 ASP A C 1
ATOM 1314 O O . ASP A 1 182 ? 0.407 -1.261 -11.362 1.00 97.00 182 ASP A O 1
ATOM 1318 N N . GLY A 1 183 ? -1.691 -0.704 -11.886 1.00 97.00 183 GLY A N 1
ATOM 1319 C CA . GLY A 1 183 ? -1.642 0.598 -11.216 1.00 97.00 183 GLY A CA 1
ATOM 1320 C C . GLY A 1 183 ? -1.301 0.526 -9.720 1.00 97.00 183 GLY A C 1
ATOM 1321 O O . GLY A 1 183 ? -0.673 1.446 -9.192 1.00 97.00 183 GLY A O 1
ATOM 1322 N N . ILE A 1 184 ? -1.679 -0.553 -9.024 1.00 96.94 184 ILE A N 1
ATOM 1323 C CA . ILE A 1 184 ? -1.305 -0.788 -7.617 1.00 96.94 184 ILE A CA 1
ATOM 1324 C C . ILE A 1 184 ? 0.191 -1.094 -7.516 1.00 96.94 184 ILE A C 1
ATOM 1326 O O . ILE A 1 184 ? 0.891 -0.454 -6.732 1.00 96.94 184 ILE A O 1
ATOM 1330 N N . TYR A 1 185 ? 0.690 -2.002 -8.357 1.00 97.69 185 TYR A N 1
ATOM 1331 C CA . TYR A 1 185 ? 2.110 -2.360 -8.400 1.00 97.69 185 TYR A CA 1
ATOM 1332 C C . TYR A 1 185 ? 2.994 -1.202 -8.852 1.00 97.69 185 TYR A C 1
ATOM 1334 O O . TYR A 1 185 ? 4.077 -1.021 -8.309 1.00 97.69 185 TYR A O 1
ATOM 1342 N N . ILE A 1 186 ? 2.526 -0.376 -9.788 1.00 97.88 186 ILE A N 1
ATOM 1343 C CA . ILE A 1 186 ? 3.244 0.818 -10.229 1.00 97.88 186 ILE A CA 1
ATOM 1344 C C . ILE A 1 186 ? 3.363 1.826 -9.079 1.00 97.88 186 ILE A C 1
ATOM 1346 O O . ILE A 1 186 ? 4.443 2.365 -8.876 1.00 97.88 186 ILE A O 1
ATOM 1350 N N . ARG A 1 187 ? 2.308 2.063 -8.281 1.00 97.31 187 ARG A N 1
ATOM 1351 C CA . ARG A 1 187 ? 2.417 2.946 -7.101 1.00 97.31 187 ARG A CA 1
ATOM 1352 C C . ARG A 1 187 ? 3.394 2.402 -6.063 1.00 97.31 187 ARG A C 1
ATOM 1354 O O . ARG A 1 187 ? 4.176 3.177 -5.519 1.00 97.31 187 ARG A O 1
ATOM 1361 N N . ALA A 1 188 ? 3.356 1.094 -5.812 1.00 96.56 188 ALA A N 1
ATOM 1362 C CA . ALA A 1 188 ? 4.287 0.443 -4.896 1.00 96.56 188 ALA A CA 1
ATOM 1363 C C . ALA A 1 188 ? 5.737 0.552 -5.404 1.00 96.56 188 ALA A C 1
ATOM 1365 O O . ALA A 1 188 ? 6.619 0.963 -4.662 1.00 96.56 188 ALA A O 1
ATOM 1366 N N . LEU A 1 189 ? 5.972 0.313 -6.700 1.00 97.69 189 LEU A N 1
ATOM 1367 C CA . LEU A 1 189 ? 7.268 0.540 -7.343 1.00 97.69 189 LEU A CA 1
ATOM 1368 C C . LEU A 1 189 ? 7.736 1.988 -7.200 1.00 97.69 189 LEU A C 1
ATOM 1370 O O . LEU A 1 189 ? 8.882 2.228 -6.852 1.00 97.69 189 LEU A O 1
ATOM 1374 N N . GLN A 1 190 ? 6.872 2.958 -7.496 1.00 97.81 190 GLN A N 1
ATOM 1375 C CA . GLN A 1 190 ? 7.228 4.376 -7.444 1.00 97.81 190 GLN A CA 1
ATOM 1376 C C . GLN A 1 190 ? 7.650 4.794 -6.036 1.00 97.81 190 GLN A C 1
ATOM 1378 O O . GLN A 1 190 ? 8.616 5.536 -5.886 1.00 97.81 190 GLN A O 1
ATOM 1383 N N . ARG A 1 191 ? 6.968 4.277 -5.012 1.00 95.62 191 ARG A N 1
ATOM 1384 C CA . ARG A 1 191 ? 7.357 4.457 -3.614 1.00 95.62 191 ARG A CA 1
ATOM 1385 C C . ARG A 1 191 ? 8.705 3.806 -3.312 1.00 95.62 191 ARG A C 1
ATOM 1387 O O . ARG A 1 191 ? 9.586 4.481 -2.802 1.00 95.62 191 ARG A O 1
ATOM 1394 N N . LEU A 1 192 ? 8.902 2.563 -3.751 1.00 95.75 192 LEU A N 1
ATOM 1395 C CA . LEU A 1 192 ? 10.174 1.853 -3.617 1.00 95.75 192 LEU A CA 1
ATOM 1396 C C . LEU A 1 192 ? 11.342 2.626 -4.256 1.00 95.75 192 LEU A C 1
ATOM 1398 O O . LEU A 1 192 ? 12.433 2.678 -3.700 1.00 95.75 192 LEU A O 1
ATOM 1402 N N . LEU A 1 193 ? 11.122 3.253 -5.416 1.00 96.94 193 LEU A N 1
ATOM 1403 C CA . LEU A 1 193 ? 12.125 4.086 -6.090 1.00 96.94 193 LEU A CA 1
ATOM 1404 C C . LEU A 1 193 ? 12.448 5.361 -5.297 1.00 96.94 193 LEU A C 1
ATOM 1406 O O . LEU A 1 193 ? 13.612 5.750 -5.247 1.00 96.94 193 LEU A O 1
ATOM 1410 N N . ILE A 1 194 ? 11.445 5.987 -4.671 1.00 95.00 194 ILE A N 1
ATOM 1411 C CA . ILE A 1 194 ? 11.633 7.146 -3.783 1.00 95.00 194 ILE A CA 1
ATOM 1412 C C . ILE A 1 194 ? 12.427 6.750 -2.533 1.00 95.00 194 ILE A C 1
ATOM 1414 O O . ILE A 1 194 ? 13.322 7.487 -2.124 1.00 95.00 194 ILE A O 1
ATOM 1418 N N . ASP A 1 195 ? 12.158 5.573 -1.969 1.00 92.75 195 ASP A N 1
ATOM 1419 C CA . ASP A 1 195 ? 12.894 5.061 -0.809 1.00 92.75 195 ASP A CA 1
ATOM 1420 C C . ASP A 1 195 ? 14.359 4.734 -1.150 1.00 92.75 195 ASP A C 1
ATOM 1422 O O . ASP A 1 195 ? 15.251 4.909 -0.319 1.00 92.75 195 ASP A O 1
ATOM 1426 N N . ILE A 1 196 ? 14.631 4.283 -2.382 1.00 94.94 196 ILE A N 1
ATOM 1427 C CA . ILE A 1 196 ? 15.992 4.016 -2.873 1.00 94.94 196 ILE A CA 1
ATOM 1428 C C . ILE A 1 196 ? 16.773 5.315 -3.125 1.00 94.94 196 ILE A C 1
ATOM 1430 O O . ILE A 1 196 ? 17.973 5.368 -2.838 1.00 94.94 196 ILE A O 1
ATOM 1434 N N . ASP A 1 197 ? 16.128 6.333 -3.696 1.00 95.50 197 ASP A N 1
ATOM 1435 C CA . ASP A 1 197 ? 16.733 7.634 -3.983 1.00 95.50 197 ASP A CA 1
ATOM 1436 C C . ASP A 1 197 ? 15.760 8.779 -3.688 1.00 95.50 197 ASP A C 1
ATOM 1438 O O . ASP A 1 197 ? 14.895 9.119 -4.495 1.00 95.50 197 ASP A O 1
ATOM 1442 N N . VAL A 1 198 ? 15.981 9.448 -2.554 1.00 91.69 198 VAL A N 1
ATOM 1443 C CA . VAL A 1 198 ? 15.185 10.597 -2.096 1.00 91.69 198 VAL A CA 1
ATOM 1444 C C . VAL A 1 198 ? 15.198 11.784 -3.073 1.00 91.69 198 VAL A C 1
ATOM 1446 O O . VAL A 1 198 ? 14.327 12.648 -2.997 1.00 91.69 198 VAL A O 1
ATOM 1449 N N . ASN A 1 199 ? 16.168 11.851 -3.993 1.00 94.12 199 ASN A N 1
ATOM 1450 C CA . ASN A 1 199 ? 16.259 12.919 -4.995 1.00 94.12 199 ASN A CA 1
ATOM 1451 C C . ASN A 1 199 ? 15.613 12.544 -6.336 1.00 94.12 199 ASN A C 1
ATOM 1453 O O . ASN A 1 199 ? 15.736 13.299 -7.306 1.00 94.12 199 ASN A O 1
ATOM 1457 N N . THR A 1 200 ? 14.936 11.396 -6.414 1.00 94.94 200 THR A N 1
ATOM 1458 C CA . THR A 1 200 ? 14.268 10.967 -7.639 1.00 94.94 200 THR A CA 1
ATOM 1459 C C . THR A 1 200 ? 13.167 11.945 -8.059 1.00 94.94 200 THR A C 1
ATOM 1461 O O . THR A 1 200 ? 12.460 12.531 -7.241 1.00 94.94 200 THR A O 1
ATOM 1464 N N . ALA A 1 201 ? 12.977 12.097 -9.371 1.00 96.31 201 ALA A N 1
ATOM 1465 C CA . ALA A 1 201 ? 11.871 12.872 -9.937 1.00 96.31 201 ALA A CA 1
ATOM 1466 C C . ALA A 1 201 ? 10.553 12.073 -10.017 1.00 96.31 201 ALA A C 1
ATOM 1468 O O . ALA A 1 201 ? 9.564 12.564 -10.566 1.00 96.31 201 ALA A O 1
ATOM 1469 N N . VAL A 1 202 ? 10.547 10.825 -9.540 1.00 96.75 202 VAL A N 1
ATOM 1470 C CA . VAL A 1 202 ? 9.381 9.938 -9.571 1.00 96.75 202 VAL A CA 1
ATOM 1471 C C . VAL A 1 202 ? 8.272 10.475 -8.663 1.00 96.75 202 VAL A C 1
ATOM 1473 O O . VAL A 1 202 ? 8.500 10.854 -7.519 1.00 96.75 202 VAL A O 1
ATOM 1476 N N . VAL A 1 203 ? 7.042 10.470 -9.180 1.00 96.56 203 VAL A N 1
ATOM 1477 C CA . VAL A 1 203 ? 5.827 10.826 -8.439 1.00 96.56 203 VAL A CA 1
ATOM 1478 C C . VAL A 1 203 ? 4.929 9.599 -8.348 1.00 96.56 203 VAL A C 1
ATOM 1480 O O . VAL A 1 203 ? 4.745 8.889 -9.334 1.00 96.56 203 VAL A O 1
ATOM 1483 N N . ILE A 1 204 ? 4.326 9.368 -7.180 1.00 96.12 204 ILE A N 1
ATOM 1484 C CA . ILE A 1 204 ? 3.395 8.254 -6.963 1.00 96.12 204 ILE A CA 1
ATOM 1485 C C . ILE A 1 204 ? 2.045 8.585 -7.614 1.00 96.12 204 ILE A C 1
ATOM 1487 O O . ILE A 1 204 ? 1.226 9.307 -7.047 1.00 96.12 204 ILE A O 1
ATOM 1491 N N . ASN A 1 205 ? 1.800 8.054 -8.811 1.00 96.25 205 ASN A N 1
ATOM 1492 C CA . ASN A 1 205 ? 0.564 8.267 -9.574 1.00 96.25 205 ASN A CA 1
ATOM 1493 C C . ASN A 1 205 ? -0.047 6.963 -10.128 1.00 96.25 205 ASN A C 1
ATOM 1495 O O . ASN A 1 205 ? -1.210 6.953 -10.524 1.00 96.25 205 ASN A O 1
ATOM 1499 N N . GLY A 1 206 ? 0.689 5.846 -10.109 1.00 96.56 206 GLY A N 1
ATOM 1500 C CA . GLY A 1 206 ? 0.232 4.564 -10.656 1.00 96.56 206 GLY A CA 1
ATOM 1501 C C . GLY A 1 206 ? 0.304 4.452 -12.178 1.00 96.56 206 GLY A C 1
ATOM 1502 O O . GLY A 1 206 ? -0.251 3.509 -12.737 1.00 96.56 206 GLY A O 1
ATOM 1503 N N . HIS A 1 207 ? 0.985 5.382 -12.846 1.00 97.56 207 HIS A N 1
ATOM 1504 C CA . HIS A 1 207 ? 1.267 5.344 -14.276 1.00 97.56 207 HIS A CA 1
ATOM 1505 C C . HIS A 1 207 ? 2.742 5.031 -14.525 1.00 97.56 207 HIS A C 1
ATOM 1507 O O . HIS A 1 207 ? 3.627 5.731 -14.039 1.00 97.56 207 HIS A O 1
ATOM 1513 N N . TYR A 1 208 ? 3.008 3.986 -15.312 1.00 98.25 208 TYR A N 1
ATOM 1514 C CA . TYR A 1 208 ? 4.369 3.632 -15.705 1.00 98.25 208 TYR A CA 1
ATOM 1515 C C . TYR A 1 208 ? 4.808 4.506 -16.885 1.00 98.25 208 TYR A C 1
ATOM 1517 O O . TYR A 1 208 ? 4.634 4.157 -18.054 1.00 98.25 208 TYR A O 1
ATOM 1525 N N . ASP A 1 209 ? 5.304 5.697 -16.570 1.00 97.81 209 ASP A N 1
ATOM 1526 C CA . ASP A 1 209 ? 5.708 6.704 -17.547 1.00 97.81 209 ASP A CA 1
ATOM 1527 C C . ASP A 1 209 ? 7.220 6.690 -17.835 1.00 97.81 209 ASP A C 1
ATOM 1529 O O . ASP A 1 209 ? 7.996 5.894 -17.301 1.00 97.81 209 ASP A O 1
ATOM 1533 N N . SER A 1 210 ? 7.661 7.598 -18.710 1.00 97.88 210 SER A N 1
ATOM 1534 C CA . SER A 1 210 ? 9.076 7.727 -19.065 1.00 97.88 210 SER A CA 1
ATOM 1535 C C . SER A 1 210 ? 9.969 8.162 -17.899 1.00 97.88 210 SER A C 1
ATOM 1537 O O . SER A 1 210 ? 11.177 7.950 -17.967 1.00 97.88 210 SER A O 1
ATOM 1539 N N . VAL A 1 211 ? 9.416 8.806 -16.863 1.00 98.31 211 VAL A N 1
ATOM 1540 C CA . VAL A 1 211 ? 10.186 9.233 -15.681 1.00 98.31 211 VAL A CA 1
ATOM 1541 C C . VAL A 1 211 ? 10.455 8.021 -14.797 1.00 98.31 211 VAL A C 1
ATOM 1543 O O . VAL A 1 211 ? 11.608 7.755 -14.464 1.00 98.31 211 VAL A O 1
ATOM 1546 N N . THR A 1 212 ? 9.413 7.235 -14.518 1.00 98.44 212 THR A N 1
ATOM 1547 C CA . THR A 1 212 ? 9.510 5.965 -13.788 1.00 98.44 212 THR A CA 1
ATOM 1548 C C . THR A 1 212 ? 10.473 5.007 -14.497 1.00 98.44 212 THR A C 1
ATOM 1550 O O . THR A 1 212 ? 11.417 4.514 -13.886 1.00 98.44 212 THR A O 1
ATOM 1553 N N . SER A 1 213 ? 10.304 4.816 -15.810 1.00 98.50 213 SER A N 1
ATOM 1554 C CA . SER A 1 213 ? 11.164 3.945 -16.622 1.00 98.50 213 SER A CA 1
ATOM 1555 C C . SER A 1 213 ? 12.630 4.383 -16.638 1.00 98.50 213 SER A C 1
ATOM 1557 O O . SER A 1 213 ? 13.523 3.545 -16.548 1.00 98.50 213 SER A O 1
ATOM 1559 N N . ARG A 1 214 ? 12.903 5.695 -16.696 1.00 98.38 214 ARG A N 1
ATOM 1560 C CA . ARG A 1 214 ? 14.276 6.218 -16.631 1.00 98.38 214 ARG A CA 1
ATOM 1561 C C . ARG A 1 214 ? 14.938 5.895 -15.292 1.00 98.38 214 ARG A C 1
ATOM 1563 O O . ARG A 1 214 ? 16.068 5.426 -15.304 1.00 98.38 214 ARG A O 1
ATOM 1570 N N . SER A 1 215 ? 14.233 6.099 -14.179 1.00 98.25 215 SER A N 1
ATOM 1571 C CA . SER A 1 215 ? 14.750 5.785 -12.839 1.00 98.25 215 SER A CA 1
ATOM 1572 C C . SER A 1 215 ? 15.031 4.284 -12.677 1.00 98.25 215 SER A C 1
ATOM 1574 O O . SER A 1 215 ? 16.089 3.902 -12.180 1.00 98.25 215 SER A O 1
ATOM 1576 N N . VAL A 1 216 ? 14.142 3.421 -13.188 1.00 98.38 216 VAL A N 1
ATOM 1577 C CA . VAL A 1 216 ? 14.378 1.966 -13.239 1.00 98.38 216 VAL A CA 1
ATOM 1578 C C . VAL A 1 216 ? 15.611 1.636 -14.080 1.00 98.38 216 VAL A C 1
ATOM 1580 O O . VAL A 1 216 ? 16.463 0.872 -13.631 1.00 98.38 216 VAL A O 1
ATOM 1583 N N . ARG A 1 217 ? 15.734 2.225 -15.275 1.00 98.44 217 ARG A N 1
ATOM 1584 C CA . ARG A 1 217 ? 16.869 1.992 -16.175 1.00 98.44 217 ARG A CA 1
ATOM 1585 C C . ARG A 1 217 ? 18.198 2.390 -15.538 1.00 98.44 217 ARG A C 1
ATOM 1587 O O . ARG A 1 217 ? 19.152 1.630 -15.624 1.00 98.44 217 ARG A O 1
ATOM 1594 N N . GLU A 1 218 ? 18.260 3.539 -14.873 1.00 97.94 218 GLU A N 1
ATOM 1595 C CA . GLU A 1 218 ? 19.467 3.986 -14.164 1.00 97.94 218 GLU A CA 1
ATOM 1596 C C . GLU A 1 218 ? 19.886 2.971 -13.087 1.00 97.94 218 GLU A C 1
ATOM 1598 O O . GLU A 1 218 ? 21.061 2.620 -12.985 1.00 97.94 218 GLU A O 1
ATOM 1603 N N . LEU A 1 219 ? 18.931 2.415 -12.332 1.00 97.69 219 LEU A N 1
ATOM 1604 C CA . LEU A 1 219 ? 19.215 1.352 -11.365 1.00 97.69 219 LEU A CA 1
ATOM 1605 C C . LEU A 1 219 ? 19.631 0.036 -12.036 1.00 97.69 219 LEU A C 1
ATOM 1607 O O . LEU A 1 219 ? 20.515 -0.646 -11.523 1.00 97.69 219 LEU A O 1
ATOM 1611 N N . GLN A 1 220 ? 19.047 -0.332 -13.175 1.00 98.12 220 GLN A N 1
ATOM 1612 C CA . GLN A 1 220 ? 19.470 -1.509 -13.942 1.00 98.12 220 GLN A CA 1
ATOM 1613 C C . GLN A 1 220 ? 20.907 -1.365 -14.451 1.00 98.12 220 GLN A C 1
ATOM 1615 O O . GLN A 1 220 ? 21.713 -2.270 -14.247 1.00 98.12 220 GLN A O 1
ATOM 1620 N N . GLU A 1 221 ? 21.252 -0.211 -15.026 1.00 97.75 221 GLU A N 1
ATOM 1621 C CA . GLU A 1 221 ? 22.602 0.107 -15.503 1.00 97.75 221 GLU A CA 1
ATOM 1622 C C . GLU A 1 221 ? 23.626 0.041 -14.358 1.00 97.75 221 GLU A C 1
ATOM 1624 O O . GLU A 1 221 ? 24.667 -0.605 -14.492 1.00 97.75 221 GLU A O 1
ATOM 1629 N N . LEU A 1 222 ? 23.302 0.628 -13.197 1.00 97.38 222 LEU A N 1
ATOM 1630 C CA . LEU A 1 222 ? 24.145 0.578 -11.995 1.00 97.38 222 LEU A CA 1
ATOM 1631 C C . LEU A 1 222 ? 24.384 -0.846 -11.473 1.00 97.38 222 LEU A C 1
ATOM 1633 O O . LEU A 1 222 ? 25.409 -1.095 -10.839 1.00 97.38 222 LEU A O 1
ATOM 1637 N N . ASN A 1 223 ? 23.457 -1.772 -11.728 1.00 97.44 223 ASN A N 1
ATOM 1638 C CA . ASN A 1 223 ? 23.540 -3.168 -11.295 1.00 97.44 223 ASN A CA 1
ATOM 1639 C C . ASN A 1 223 ? 23.900 -4.131 -12.441 1.00 97.44 223 ASN A C 1
ATOM 1641 O O . ASN A 1 223 ? 23.804 -5.344 -12.260 1.00 97.44 223 ASN A O 1
ATOM 1645 N N . ALA A 1 224 ? 24.315 -3.607 -13.603 1.00 97.38 224 ALA A N 1
ATOM 1646 C CA . ALA A 1 224 ? 24.631 -4.384 -14.804 1.00 97.38 224 ALA A CA 1
ATOM 1647 C C . ALA A 1 224 ? 23.523 -5.387 -15.198 1.00 97.38 224 ALA A C 1
ATOM 1649 O O . ALA A 1 224 ? 23.805 -6.503 -15.639 1.00 97.38 224 ALA A O 1
ATOM 1650 N N . LEU A 1 225 ? 22.259 -4.993 -15.013 1.00 97.88 225 LEU A N 1
ATOM 1651 C CA . LEU A 1 225 ? 21.096 -5.762 -15.438 1.00 97.88 225 LEU A CA 1
ATOM 1652 C C . LEU A 1 225 ? 20.750 -5.421 -16.883 1.00 97.88 225 LEU A C 1
ATOM 1654 O O . LEU A 1 225 ? 20.345 -4.298 -17.180 1.00 97.88 225 LEU A O 1
ATOM 1658 N N . ASP A 1 226 ? 20.886 -6.407 -17.763 1.00 95.56 226 ASP A N 1
ATOM 1659 C CA . ASP A 1 226 ? 20.453 -6.295 -19.151 1.00 95.56 226 ASP A CA 1
ATOM 1660 C C . ASP A 1 226 ? 18.973 -6.684 -19.250 1.00 95.56 226 ASP A C 1
ATOM 1662 O O . ASP A 1 226 ? 18.592 -7.800 -18.895 1.00 95.56 226 ASP A O 1
ATOM 1666 N N . THR A 1 227 ? 18.136 -5.742 -19.678 1.00 95.19 227 THR A N 1
ATOM 1667 C CA . THR A 1 227 ? 16.694 -5.943 -19.864 1.00 95.19 227 THR A CA 1
ATOM 1668 C C . THR A 1 227 ? 16.293 -5.424 -21.234 1.00 95.19 227 THR A C 1
ATOM 1670 O O . THR A 1 227 ? 16.805 -4.400 -21.689 1.00 95.19 227 THR A O 1
ATOM 1673 N N . ASP A 1 228 ? 15.365 -6.119 -21.892 1.00 94.38 228 ASP A N 1
ATOM 1674 C CA . ASP A 1 228 ? 14.883 -5.754 -23.223 1.00 94.38 228 ASP A CA 1
ATOM 1675 C C . ASP A 1 228 ? 13.351 -5.571 -23.216 1.00 94.38 228 ASP A C 1
ATOM 1677 O O . ASP A 1 228 ? 12.619 -6.554 -23.064 1.00 94.38 228 ASP A O 1
ATOM 1681 N N . PRO A 1 229 ? 12.833 -4.332 -23.352 1.00 95.75 229 PRO A N 1
ATOM 1682 C CA . PRO A 1 229 ? 13.581 -3.081 -23.492 1.00 95.75 229 PRO A CA 1
ATOM 1683 C C . PRO A 1 229 ? 14.161 -2.582 -22.149 1.00 95.75 229 PRO A C 1
ATOM 1685 O O . PRO A 1 229 ? 13.572 -2.851 -21.093 1.00 95.75 229 PRO A O 1
ATOM 1688 N N . PRO A 1 230 ? 15.242 -1.775 -22.169 1.00 97.31 230 PRO A N 1
ATOM 1689 C CA . PRO A 1 230 ? 15.790 -1.153 -20.967 1.00 97.31 230 PRO A CA 1
ATOM 1690 C C . PRO A 1 230 ? 14.766 -0.279 -20.247 1.00 97.31 230 PRO A C 1
ATOM 1692 O O . PRO A 1 230 ? 14.006 0.458 -20.883 1.00 97.31 230 PRO A O 1
ATOM 1695 N N . GLY A 1 231 ? 14.780 -0.308 -18.916 1.00 97.81 231 GLY A N 1
ATOM 1696 C CA . GLY A 1 231 ? 13.793 0.397 -18.106 1.00 97.81 231 GLY A CA 1
ATOM 1697 C C . GLY A 1 231 ? 12.414 -0.255 -18.132 1.00 97.81 231 GLY A C 1
ATOM 1698 O O . GLY A 1 231 ? 11.434 0.444 -17.891 1.00 97.81 231 GLY A O 1
ATOM 1699 N N . SER A 1 232 ? 12.318 -1.545 -18.467 1.00 98.25 232 SER A N 1
ATOM 1700 C CA . SER A 1 232 ? 11.170 -2.391 -18.123 1.00 98.25 232 SER A CA 1
ATOM 1701 C C . SER A 1 232 ? 11.394 -3.051 -16.759 1.00 98.25 232 SER A C 1
ATOM 1703 O O . SER A 1 232 ? 12.522 -3.142 -16.294 1.00 98.25 232 SER A O 1
ATOM 1705 N N . VAL A 1 233 ? 10.336 -3.487 -16.081 1.00 98.31 233 VAL A N 1
ATOM 1706 C CA . VAL A 1 233 ? 10.421 -4.198 -14.799 1.00 98.31 233 VAL A CA 1
ATOM 1707 C C . VAL A 1 233 ? 9.947 -5.620 -15.005 1.00 98.31 233 VAL A C 1
ATOM 1709 O O . VAL A 1 233 ? 8.749 -5.867 -15.087 1.00 98.31 233 VAL A O 1
ATOM 1712 N N . ASP A 1 234 ? 10.889 -6.544 -15.101 1.00 97.50 234 ASP A N 1
ATOM 1713 C CA . ASP A 1 234 ? 10.658 -7.983 -15.073 1.00 97.50 234 ASP A CA 1
ATOM 1714 C C . ASP A 1 234 ? 10.962 -8.561 -13.679 1.00 97.50 234 ASP A C 1
ATOM 1716 O O . ASP A 1 234 ? 11.283 -7.838 -12.730 1.00 97.50 234 ASP A O 1
ATOM 1720 N N . LEU A 1 235 ? 10.866 -9.885 -13.532 1.00 97.31 235 LEU A N 1
ATOM 1721 C CA . LEU A 1 235 ? 11.108 -10.552 -12.252 1.00 97.31 235 LEU A CA 1
ATOM 1722 C C . LEU A 1 235 ? 12.531 -10.310 -11.714 1.00 97.31 235 LEU A C 1
ATOM 1724 O O . LEU A 1 235 ? 12.722 -10.194 -10.501 1.00 97.31 235 LEU A O 1
ATOM 1728 N N . GLN A 1 236 ? 13.530 -10.216 -12.598 1.00 97.81 236 GLN A N 1
ATOM 1729 C CA . GLN A 1 236 ? 14.917 -9.947 -12.218 1.00 97.81 236 GLN A CA 1
ATOM 1730 C C . GLN A 1 236 ? 15.087 -8.510 -11.711 1.00 97.81 236 GLN A C 1
ATOM 1732 O O . GLN A 1 236 ? 15.738 -8.286 -10.689 1.00 97.81 236 GLN A O 1
ATOM 1737 N N . THR A 1 237 ? 14.444 -7.551 -12.370 1.00 98.25 237 THR A N 1
ATOM 1738 C CA . THR A 1 237 ? 14.418 -6.148 -11.952 1.00 98.25 237 THR A CA 1
ATOM 1739 C C . THR A 1 237 ? 13.698 -5.988 -10.619 1.00 98.25 237 THR A C 1
ATOM 1741 O O . THR A 1 237 ? 14.223 -5.334 -9.720 1.00 98.25 237 THR A O 1
ATOM 1744 N N . TRP A 1 238 ? 12.545 -6.641 -10.436 1.00 98.00 238 TRP A N 1
ATOM 1745 C CA . TRP A 1 238 ? 11.840 -6.657 -9.153 1.00 98.00 238 TRP A CA 1
ATOM 1746 C C . TRP A 1 238 ? 12.706 -7.202 -8.019 1.00 98.00 238 TRP A C 1
ATOM 1748 O O . TRP A 1 238 ? 12.715 -6.622 -6.933 1.00 98.00 238 TRP A O 1
ATOM 1758 N N . ARG A 1 239 ? 13.455 -8.288 -8.266 1.00 97.12 239 ARG A N 1
ATOM 1759 C CA . ARG A 1 239 ? 14.399 -8.840 -7.286 1.00 97.12 239 ARG A CA 1
ATOM 1760 C C . ARG A 1 239 ? 15.434 -7.801 -6.873 1.00 97.12 239 ARG A C 1
ATOM 1762 O O . ARG A 1 239 ? 15.562 -7.527 -5.690 1.00 97.12 239 ARG A O 1
ATOM 1769 N N . MET A 1 240 ? 16.109 -7.182 -7.842 1.00 97.44 240 MET A N 1
ATOM 1770 C CA . MET A 1 240 ? 17.145 -6.180 -7.572 1.00 97.44 240 MET A CA 1
ATOM 1771 C C . MET A 1 240 ? 16.607 -4.983 -6.788 1.00 97.44 240 MET A C 1
ATOM 1773 O O . MET A 1 240 ? 17.225 -4.555 -5.814 1.00 97.44 240 MET A O 1
ATOM 1777 N N . LEU A 1 241 ? 15.444 -4.459 -7.181 1.00 97.06 241 LEU A N 1
ATOM 1778 C CA . LEU A 1 241 ? 14.838 -3.316 -6.502 1.00 97.06 241 LEU A CA 1
ATOM 1779 C C . LEU A 1 241 ? 14.491 -3.651 -5.049 1.00 97.06 241 LEU A C 1
ATOM 1781 O O . LEU A 1 241 ? 14.788 -2.865 -4.151 1.00 97.06 241 LEU A O 1
ATOM 1785 N N . ARG A 1 242 ? 13.920 -4.837 -4.806 1.00 95.69 242 ARG A N 1
ATOM 1786 C CA . ARG A 1 242 ? 13.638 -5.324 -3.451 1.00 95.69 242 ARG A CA 1
ATOM 1787 C C . ARG A 1 242 ? 14.908 -5.520 -2.641 1.00 95.69 242 ARG A C 1
ATOM 1789 O O . ARG A 1 242 ? 14.988 -5.011 -1.531 1.00 95.69 242 ARG A O 1
ATOM 1796 N N . ASP A 1 243 ? 15.903 -6.206 -3.191 1.00 94.62 243 ASP A N 1
ATOM 1797 C CA . ASP A 1 243 ? 17.170 -6.458 -2.500 1.00 94.62 243 ASP A CA 1
ATOM 1798 C C . ASP A 1 243 ? 17.852 -5.145 -2.092 1.00 94.62 243 ASP A C 1
ATOM 1800 O O . ASP A 1 243 ? 18.545 -5.091 -1.083 1.00 94.62 243 ASP A O 1
ATOM 1804 N N . ARG A 1 244 ? 17.628 -4.059 -2.838 1.00 94.38 244 ARG A N 1
ATOM 1805 C CA . ARG A 1 244 ? 18.148 -2.734 -2.495 1.00 94.38 244 ARG A CA 1
ATOM 1806 C C . ARG A 1 244 ? 17.308 -2.005 -1.445 1.00 94.38 244 ARG A C 1
ATOM 1808 O O . ARG A 1 244 ? 17.872 -1.452 -0.506 1.00 94.38 244 ARG A O 1
ATOM 1815 N N . ALA A 1 245 ? 15.989 -1.973 -1.607 1.00 92.94 245 ALA A N 1
ATOM 1816 C CA . ALA A 1 245 ? 15.098 -1.184 -0.755 1.00 92.94 245 ALA A CA 1
ATOM 1817 C C . ALA A 1 245 ? 14.770 -1.861 0.585 1.00 92.94 245 ALA A C 1
ATOM 1819 O O . ALA A 1 245 ? 14.620 -1.198 1.609 1.00 92.94 245 ALA A O 1
ATOM 1820 N N . CYS A 1 246 ? 14.671 -3.188 0.595 1.00 93.31 246 CYS A N 1
ATOM 1821 C CA . CYS A 1 246 ? 14.151 -3.944 1.731 1.00 93.31 246 CYS A CA 1
ATOM 1822 C C . CYS A 1 246 ? 15.205 -4.238 2.807 1.00 93.31 246 CYS A C 1
ATOM 1824 O O . CYS A 1 246 ? 14.848 -4.664 3.898 1.00 93.31 246 CYS A O 1
ATOM 1826 N N . VAL A 1 247 ? 16.495 -4.000 2.545 1.00 87.38 247 VAL A N 1
ATOM 1827 C CA . VAL A 1 247 ? 17.577 -4.264 3.519 1.00 87.38 247 VAL A CA 1
ATOM 1828 C C . VAL A 1 247 ? 17.482 -3.365 4.751 1.00 87.38 247 VAL A C 1
ATOM 1830 O O . VAL A 1 247 ? 17.852 -3.781 5.844 1.00 87.38 247 VAL A O 1
ATOM 1833 N N . ALA A 1 248 ? 16.983 -2.139 4.593 1.00 75.38 248 ALA A N 1
ATOM 1834 C CA . ALA A 1 248 ? 16.835 -1.195 5.700 1.00 75.38 248 ALA A CA 1
ATOM 1835 C C . ALA A 1 248 ? 15.581 -1.453 6.550 1.00 75.38 248 ALA A C 1
ATOM 1837 O O . ALA A 1 248 ? 15.362 -0.774 7.554 1.00 75.38 248 ALA A O 1
ATOM 1838 N N . GLN A 1 249 ? 14.737 -2.391 6.131 1.00 73.62 249 GLN A N 1
ATOM 1839 C CA . GLN A 1 249 ? 13.418 -2.559 6.695 1.00 73.62 249 GLN A CA 1
ATOM 1840 C C . GLN A 1 249 ? 13.426 -3.677 7.734 1.00 73.62 249 GLN A C 1
ATOM 1842 O O . GLN A 1 249 ? 13.382 -4.862 7.415 1.00 73.62 249 GLN A O 1
ATOM 1847 N N . ASP A 1 250 ? 13.495 -3.269 8.995 1.00 58.12 250 ASP A N 1
ATOM 1848 C CA . ASP A 1 250 ? 13.293 -4.148 10.141 1.00 58.12 250 ASP A CA 1
ATOM 1849 C C . ASP A 1 250 ? 11.777 -4.187 10.398 1.00 58.12 250 ASP A C 1
ATOM 1851 O O . ASP A 1 250 ? 11.220 -3.198 10.896 1.00 58.12 250 ASP A O 1
ATOM 1855 N N . TYR A 1 251 ? 11.088 -5.257 9.991 1.00 59.41 251 TYR A N 1
ATOM 1856 C CA . TYR A 1 251 ? 9.652 -5.457 10.247 1.00 59.41 251 TYR A CA 1
ATOM 1857 C C . TYR A 1 251 ? 9.430 -6.407 11.414 1.00 59.41 251 TYR A C 1
ATOM 1859 O O . TYR A 1 251 ? 9.965 -7.535 11.358 1.00 59.41 251 TYR A O 1
#

Foldseek 3Di:
DDDDDDDDDDDDDDDDPDDDDPDPPDDPDDDDDDDDDDDDPPPPVPPQDPQGPQVLPAGADAAEFDQQWKKKFQFAADHSVRVVVSCVLCVPQSKHKYQQVRHAAWDRDDFPDDHGRMTIIGDRDRALLVSLVVCLDLSRLPIFMIGSHHPYRDTDLSLLRYDQDPVSQDKFDAPDPDDSSQLSNQLSLLVLLCLLPVPQPGDRDSDLHPSQLVSLLVLCVVVVNDDVVRSMDDSVSSVSSNVRRVPVDDD

Secondary structure (DSSP, 8-state):
-----------------------------PPP-----------------TT-TT--SS-B-----EEEEEEEEEEEESSHHHHHHHHHH-TTTT-EEEEGGGS-SS--SSTTSPPPSEEEEEEEESSTHHHHHHHTSTTSTT-EEEEE-TT--S---HHHHS--STTTS--B-TT----HHHHHHHHHHHHHHHHH-TT-----SS---HHHHHHHHHHHHHTT---SSTT-B-HHHHHHHHHHHGGG---

Radius of gyration: 23.16 Å; chains: 1; bounding box: 89×44×49 Å

Sequence (251 aa):
MRWDARGTIALLVSALVGVTAGVVVGLTTGAPGGADARKDPSSGSTTSAPGDPLGAGVPLVNLDCNANKTILVVGFGETRGFLDNAKSANPDGGVKYLETANSCDTVYGAEDKFPPTYVAYLGPFDDPSEPCALRMSVDHPTAAVSTLRPGARNHVECLCVLQLNEDNFPQLAVGMRATTRDGIYIRALQRLLIDIDVNTAVVINGHYDSVTSRSVRELQELNALDTDPPGSVDLQTWRMLRDRACVAQDY

pLDDT: mean 85.88, std 19.48, range [32.97, 98.56]

Organism: NCBI:txid433664